Protein 2RDC (pdb70)

Foldseek 3Di:
DPLVLVVLLCVQCVVPVVLVVLVVVLLVLLVVLVVLVVVVVVVVCVVPDDPVVVVVVVVVSVVVSVVSVVVSVVSVVVNQVVCLVVVQVVCVVVVNNSHSAHDDDPPDDGDDPNRSSCRNVVVCVVPDDD/DCLPLVLQVVQCVQCVVPVVLVVLVVQLLVLLVQLVVLVVVVVVCPVVVPDDDVVNVVVVVVSVVSSVVSLVSNLVSVVVSLVVCCVPVQPVCVVVVRHSGSQNDPPCSVPSVSSNVSSCRNVVVCVVPPDD

Organism: Geobacter sulfurreducens (strain ATCC 51573 / DSM 12127 / PCA) (NCBI:txid243231)

Nearest PDB structures (foldseek):
  2rdc-assembly1_A  TM=1.008E+00  e=3.313E-17  Geobacter sulfurreducens PCA
  3j96-assembly1_M  TM=3.196E-01  e=7.577E+00  Rattus norvegicus
  2rdc-assembly1_A  TM=9.043E-01  e=5.022E-12  Geobacter sulfurreducens PCA

InterPro domains:
  IPR021618 Protein of unknown function DUF3232 [PF11554] (1-152)

Secondary structure (DSSP, 8-state):
----HHHHHHHHHTT-HHHHHHHHHHHHHHHHHHHHHH------GGGTS-HHHHHHHHHHHHHHHHHHHHHHHHHHHHHHHHHHHHHHHHHHHTT-TTTTSPPP-SSS----HHHHHHHHHHHHHHT---/-TT---HHHHHHHHHTTSHHHHHHHHHHHHHHHHHHHHHH------GGGT--HHHHHHHHHHHHHHHHHHHHHHHHHHHHHHHHHHHHHHHHHHHTT-TT-S-S-STTTT-HHHHHHHHHHHHHHHHHT---

Structure (mmCIF, N/CA/C/O backbone):
data_2RDC
#
_entry.id   2RDC
#
_cell.length_a   49.190
_cell.length_b   116.250
_cell.length_c   97.310
_cell.angle_alpha   90.000
_cell.angle_beta   90.000
_cell.angle_gamma   90.000
#
_symmetry.space_group_name_H-M   'C 2 2 21'
#
loop_
_entity.id
_entity.type
_entity.pdbx_description
1 polymer 'Uncharacterized protein'
2 non-polymer 'CHLORIDE ION'
3 non-polymer (4S)-2-METHYL-2,4-PENTANEDIOL
4 non-polymer 'SULFATE ION'
5 water water
#
loop_
_atom_site.group_PDB
_atom_site.id
_atom_site.type_symbol
_atom_site.label_atom_id
_atom_site.label_alt_id
_atom_site.label_comp_id
_atom_site.label_asym_id
_atom_site.label_entity_id
_atom_site.label_seq_id
_atom_site.pdbx_PDB_ins_code
_atom_site.Cartn_x
_atom_site.Cartn_y
_atom_site.Cartn_z
_atom_site.occupancy
_atom_site.B_iso_or_equiv
_atom_site.auth_seq_id
_atom_site.auth_comp_id
_atom_site.auth_asym_id
_atom_site.auth_atom_id
_atom_site.pdbx_PDB_model_num
ATOM 1 N N . GLU A 1 21 ? 4.004 15.409 41.877 1.00 54.46 20 GLU A N 1
ATOM 2 C CA . GLU A 1 21 ? 2.782 15.839 41.085 1.00 52.95 20 GLU A CA 1
ATOM 3 C C . GLU A 1 21 ? 2.952 17.239 40.452 1.00 53.34 20 GLU A C 1
ATOM 4 O O . GLU A 1 21 ? 2.494 17.461 39.329 1.00 55.39 20 GLU A O 1
ATOM 6 N N . THR A 1 22 ? 3.571 18.181 41.177 1.00 50.61 21 THR A N 1
ATOM 7 C CA . THR A 1 22 ? 3.991 19.468 40.582 1.00 45.96 21 THR A CA 1
ATOM 8 C C . THR A 1 22 ? 5.266 19.298 39.713 1.00 40.08 21 THR A C 1
ATOM 9 O O . THR A 1 22 ? 6.035 18.318 39.851 1.00 35.11 21 THR A O 1
ATOM 13 N N . THR A 1 23 ? 5.469 20.264 38.826 1.00 34.21 22 THR A N 1
ATOM 14 C CA . THR A 1 23 ? 6.664 20.318 37.985 1.00 34.56 22 THR A CA 1
ATOM 15 C C . THR A 1 23 ? 7.906 20.220 38.850 1.00 32.50 22 THR A C 1
ATOM 16 O O . THR A 1 23 ? 8.787 19.418 38.590 1.00 28.38 22 THR A O 1
ATOM 33 N N . GLY A 1 25 ? 8.107 19.329 42.110 1.00 33.69 24 GLY A N 1
ATOM 34 C CA . GLY A 1 25 ? 8.106 18.094 42.915 1.00 34.78 24 GLY A CA 1
ATOM 35 C C . GLY A 1 25 ? 8.661 16.881 42.193 1.00 31.69 24 GLY A C 1
ATOM 36 O O . GLY A 1 25 ? 9.453 16.116 42.730 1.00 32.57 24 GLY A O 1
ATOM 37 N N . ARG A 1 26 ? 8.273 16.749 40.947 1.00 31.80 25 ARG A N 1
ATOM 38 C CA . ARG A 1 26 ? 8.698 15.652 40.129 1.00 31.91 25 ARG A CA 1
ATOM 39 C C . ARG A 1 26 ? 10.183 15.769 39.794 1.00 31.18 25 ARG A C 1
ATOM 40 O O . ARG A 1 26 ? 10.948 14.776 39.805 1.00 29.29 25 ARG A O 1
ATOM 48 N N . TYR A 1 27 ? 10.593 16.994 39.483 1.00 29.86 26 TYR A N 1
ATOM 49 C CA . TYR A 1 27 ? 12.026 17.315 39.242 1.00 28.79 26 TYR A CA 1
ATOM 50 C C . TYR A 1 27 ? 12.879 16.923 40.435 1.00 27.43 26 TYR A C 1
ATOM 51 O O . TYR A 1 27 ? 13.916 16.250 40.285 1.00 26.47 26 TYR A O 1
ATOM 60 N N . LYS A 1 28 ? 12.415 17.302 41.621 1.00 29.19 27 LYS A N 1
ATOM 61 C CA . LYS A 1 28 ? 13.131 16.969 42.867 1.00 31.62 27 LYS A CA 1
ATOM 62 C C . LYS A 1 28 ? 13.208 15.452 43.057 1.00 32.24 27 LYS A C 1
ATOM 63 O O . LYS A 1 28 ? 14.289 14.895 43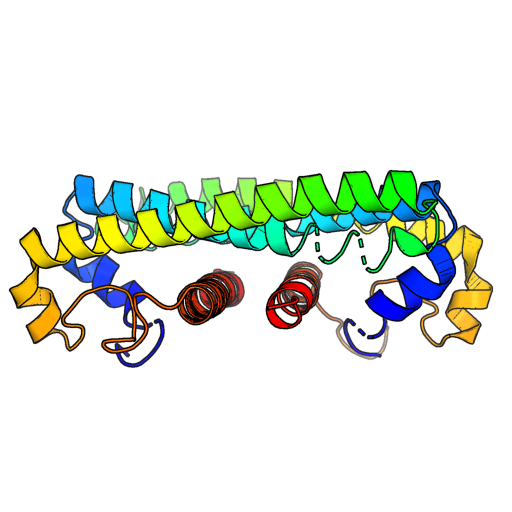.348 1.00 34.49 27 LYS A O 1
ATOM 66 N N . LYS A 1 29 ? 12.075 14.774 42.861 1.00 33.54 28 LYS A N 1
ATOM 67 C CA . LYS A 1 29 ? 12.076 13.314 42.993 1.00 35.67 28 LYS A CA 1
ATOM 68 C C . LYS A 1 29 ? 13.015 12.656 41.995 1.00 32.77 28 LYS A C 1
ATOM 69 O O . LYS A 1 29 ? 13.683 11.666 42.321 1.00 34.38 28 LYS A O 1
ATOM 75 N N . VAL A 1 30 ? 13.086 13.205 40.785 1.00 30.15 29 VAL A N 1
ATOM 76 C CA . VAL A 1 30 ? 13.928 12.627 39.746 1.00 27.17 29 VAL A CA 1
ATOM 77 C C . VAL A 1 30 ? 15.417 12.707 40.150 1.00 25.26 29 VAL A C 1
ATOM 78 O O . VAL A 1 30 ? 16.204 11.774 39.961 1.00 26.06 29 VAL A O 1
ATOM 82 N N . ILE A 1 31 ? 15.802 13.816 40.734 1.00 27.95 30 ILE A N 1
ATOM 83 C CA . ILE A 1 31 ? 17.179 13.978 41.209 1.00 30.47 30 ILE A CA 1
ATOM 84 C C . ILE A 1 31 ? 17.512 12.975 42.335 1.00 33.02 30 ILE A C 1
ATOM 85 O O . ILE A 1 31 ? 18.544 12.312 42.288 1.00 35.39 30 ILE A O 1
ATOM 90 N N . GLU A 1 32 ? 16.634 12.891 43.336 1.00 34.96 31 GLU A N 1
ATOM 91 C CA . GLU A 1 32 ? 16.762 11.923 44.413 1.00 36.30 31 GLU A CA 1
ATOM 92 C C . GLU A 1 32 ? 16.984 10.503 43.865 1.00 36.67 31 GLU A C 1
ATOM 93 O O . GLU A 1 32 ? 17.903 9.814 44.305 1.00 35.15 31 GLU A O 1
ATOM 96 N N . ILE A 1 33 ? 16.188 10.105 42.865 1.00 34.50 32 ILE A N 1
ATOM 97 C CA . ILE A 1 33 ? 16.201 8.729 42.357 1.00 33.18 32 ILE A CA 1
ATOM 98 C C . ILE A 1 33 ? 17.402 8.497 41.478 1.00 32.42 32 ILE A C 1
ATOM 99 O O . ILE A 1 33 ? 18.048 7.462 41.569 1.00 33.62 32 ILE A O 1
ATOM 104 N N . THR A 1 34 ? 17.725 9.472 40.638 1.00 31.04 33 THR A N 1
ATOM 105 C CA . THR A 1 34 ? 18.742 9.268 39.606 1.00 32.04 33 THR A CA 1
ATOM 106 C C . THR A 1 34 ? 20.045 10.019 39.818 1.00 31.35 33 THR A C 1
ATOM 107 O O . THR A 1 34 ? 20.976 9.849 39.023 1.00 31.02 33 THR A O 1
ATOM 111 N N . GLY A 1 35 ? 20.130 10.840 40.870 1.00 32.46 34 GLY A N 1
ATOM 112 C CA . GLY A 1 35 ? 21.273 11.737 41.059 1.00 33.70 34 GLY A CA 1
ATOM 113 C C . GLY A 1 35 ? 22.619 11.036 41.102 1.00 36.18 34 GLY A C 1
ATOM 114 O O . GLY A 1 35 ? 23.610 11.518 40.522 1.00 36.40 34 GLY A O 1
ATOM 115 N N . HIS A 1 36 ? 22.640 9.870 41.748 1.00 37.12 35 HIS A N 1
ATOM 116 C CA . HIS A 1 36 ? 23.872 9.049 41.869 1.00 39.27 35 HIS A CA 1
ATOM 117 C C . HIS A 1 36 ? 24.445 8.554 40.533 1.00 38.02 35 HIS A C 1
ATOM 118 O O . HIS A 1 36 ? 25.594 8.181 40.465 1.00 38.63 35 HIS A O 1
ATOM 125 N N . ASP A 1 37 ? 23.613 8.512 39.498 1.00 36.50 36 ASP A N 1
ATOM 126 C CA . ASP A 1 37 ? 23.982 7.971 38.186 1.00 36.97 36 ASP A CA 1
ATOM 127 C C . ASP A 1 37 ? 24.558 9.047 37.259 1.00 36.56 36 ASP A C 1
ATOM 128 O O . ASP A 1 37 ? 23.833 9.898 36.777 1.00 39.63 36 ASP A O 1
ATOM 133 N N . GLU A 1 38 ? 25.856 8.979 36.986 1.00 36.55 37 GLU A N 1
ATOM 134 C CA . GLU A 1 38 ? 26.563 10.027 36.228 1.00 37.04 37 GLU A CA 1
ATOM 135 C C . GLU A 1 38 ? 26.030 10.214 34.831 1.00 36.32 37 GLU A C 1
ATOM 136 O O . GLU A 1 38 ? 25.997 11.323 34.341 1.00 37.95 37 GLU A O 1
ATOM 139 N N . VAL A 1 39 ? 25.614 9.134 34.200 1.00 36.29 38 VAL A N 1
ATOM 140 C CA . VAL A 1 39 ? 25.026 9.221 32.880 1.00 32.88 38 VAL A CA 1
ATOM 141 C C . VAL A 1 39 ? 23.673 9.973 32.951 1.00 33.31 38 VAL A C 1
ATOM 142 O O . VAL A 1 39 ? 23.372 10.834 32.091 1.00 31.32 38 VAL A O 1
ATOM 146 N N . ALA A 1 40 ? 22.858 9.651 33.956 1.00 29.53 39 ALA A N 1
ATOM 147 C CA . ALA A 1 40 ? 21.562 10.359 34.142 1.00 30.14 39 ALA A CA 1
ATOM 148 C C . ALA A 1 40 ? 21.788 11.845 34.402 1.00 30.64 39 ALA A C 1
ATOM 149 O O . ALA A 1 40 ? 21.172 12.704 33.743 1.00 26.60 39 ALA A O 1
ATOM 151 N N . ALA A 1 41 ? 22.637 12.108 35.392 1.00 30.52 40 ALA A N 1
ATOM 152 C CA . ALA A 1 41 ? 23.055 13.459 35.783 1.00 32.76 40 ALA A CA 1
ATOM 153 C C . ALA A 1 41 ? 23.574 14.284 34.604 1.00 31.88 40 ALA A C 1
ATOM 154 O O . ALA A 1 41 ? 23.225 15.475 34.470 1.00 31.65 40 ALA A O 1
ATOM 156 N N . LYS A 1 42 ? 24.418 13.681 33.766 1.00 33.49 41 LYS A N 1
ATOM 157 C CA . LYS A 1 42 ? 24.940 14.385 32.611 1.00 34.28 41 LYS A CA 1
ATOM 158 C C . LYS A 1 42 ? 23.841 14.712 31.623 1.00 31.74 41 LYS A C 1
ATOM 159 O O . LYS A 1 42 ? 23.792 15.814 31.071 1.00 31.87 41 LYS A O 1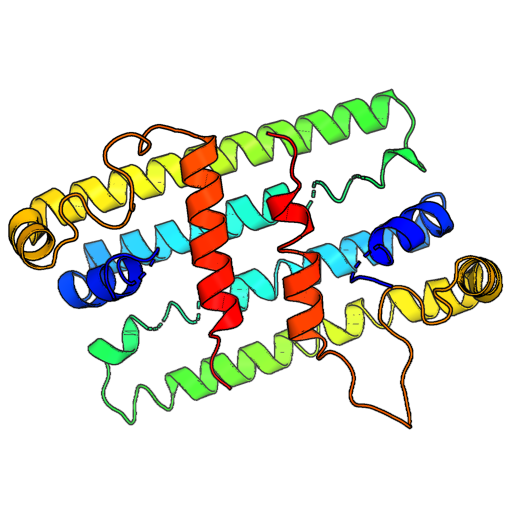
ATOM 165 N N . LEU A 1 43 ? 22.956 13.757 31.382 1.00 29.59 42 LEU A N 1
ATOM 166 C CA . LEU A 1 43 ? 21.852 13.985 30.441 1.00 26.86 42 LEU A CA 1
ATOM 167 C C . LEU A 1 43 ? 20.877 15.034 30.989 1.00 25.82 42 LEU A C 1
ATOM 168 O O . LEU A 1 43 ? 20.280 15.774 30.219 1.00 28.49 42 LEU A O 1
ATOM 173 N N . LEU A 1 44 ? 20.687 15.062 32.306 1.00 27.69 43 LEU A N 1
ATOM 174 C CA . LEU A 1 44 ? 19.780 16.027 32.921 1.00 26.67 43 LEU A CA 1
ATOM 175 C C . LEU A 1 44 ? 20.400 17.437 32.877 1.00 26.35 43 LEU A C 1
ATOM 176 O O . LEU A 1 44 ? 19.691 18.427 32.719 1.00 25.21 43 LEU A O 1
ATOM 181 N N . GLU A 1 45 ? 21.712 17.541 33.059 1.00 28.07 44 GLU A N 1
ATOM 182 C CA . GLU A 1 45 ? 22.381 18.844 32.950 1.00 31.32 44 GLU A CA 1
ATOM 183 C C . GLU A 1 45 ? 22.182 19.347 31.549 1.00 30.09 44 GLU A C 1
ATOM 184 O O . GLU A 1 45 ? 21.933 20.532 31.326 1.00 30.65 44 GLU A O 1
ATOM 190 N N . GLY A 1 46 ? 22.269 18.428 30.606 1.00 29.36 45 GLY A N 1
ATOM 191 C CA . GLY A 1 46 ? 21.978 18.742 29.203 1.00 28.01 45 GLY A CA 1
ATOM 192 C C . GLY A 1 46 ? 20.588 19.280 28.901 1.00 31.25 45 GLY A C 1
ATOM 193 O O . GLY A 1 46 ? 20.423 20.244 28.140 1.00 29.55 45 GLY A O 1
ATOM 194 N N . LEU A 1 47 ? 19.580 18.615 29.453 1.00 26.99 46 LEU A N 1
ATOM 195 C CA . LEU A 1 47 ? 18.216 19.076 29.393 1.00 23.95 46 LEU A CA 1
ATOM 196 C C . LEU A 1 47 ? 18.018 20.441 30.067 1.00 22.58 46 LEU A C 1
ATOM 197 O O . LEU A 1 47 ? 17.316 21.266 29.539 1.00 24.75 46 LEU A O 1
ATOM 202 N N . ILE A 1 48 ? 18.577 20.656 31.253 1.00 22.65 47 ILE A N 1
ATOM 203 C CA . ILE A 1 48 ? 18.464 21.949 31.912 1.00 26.28 47 ILE A CA 1
ATOM 204 C C . ILE A 1 48 ? 19.138 23.044 31.069 1.00 29.25 47 ILE A C 1
ATOM 205 O O . ILE A 1 48 ? 18.543 24.109 30.832 1.00 25.60 47 ILE A O 1
ATOM 210 N N . ASP A 1 49 ? 20.325 22.759 30.536 1.00 31.58 48 ASP A N 1
ATOM 211 C CA . ASP A 1 49 ? 20.998 23.715 29.624 1.00 30.02 48 ASP A CA 1
ATOM 212 C C . ASP A 1 49 ? 20.167 24.050 28.371 1.00 32.13 48 ASP A C 1
ATOM 213 O O . ASP A 1 49 ? 19.980 25.226 28.022 1.00 31.24 48 ASP A O 1
ATOM 218 N N . ALA A 1 50 ? 19.657 23.028 27.701 1.00 27.99 49 ALA A N 1
ATOM 219 C CA . ALA A 1 50 ? 18.796 23.240 26.556 1.00 27.85 49 ALA A CA 1
ATOM 220 C C . ALA A 1 50 ? 17.560 24.043 26.936 1.00 29.99 49 ALA A C 1
ATOM 221 O O . ALA A 1 50 ? 17.092 24.861 26.151 1.00 30.27 49 ALA A O 1
ATOM 223 N N . GLY A 1 51 ? 16.988 23.781 28.115 1.00 27.06 50 GLY A N 1
ATOM 224 C CA . GLY A 1 51 ? 15.825 24.548 28.567 1.00 25.85 50 GLY A CA 1
ATOM 225 C C . GLY A 1 51 ? 16.146 26.035 28.751 1.00 23.40 50 GLY A C 1
ATOM 226 O O . GLY A 1 51 ? 15.373 26.886 28.301 1.00 22.09 50 GLY A O 1
ATOM 227 N N . THR A 1 52 ? 17.258 26.343 29.413 1.00 25.37 51 THR A N 1
ATOM 228 C CA . THR A 1 52 ? 17.657 27.731 29.597 1.00 25.42 51 THR A CA 1
ATOM 229 C C . THR A 1 52 ? 17.995 28.454 28.277 1.00 25.38 51 THR A C 1
ATOM 230 O O . THR A 1 52 ? 17.667 29.649 28.095 1.00 21.39 51 THR A O 1
ATOM 234 N N . ARG A 1 53 ? 18.616 27.726 27.353 1.00 26.43 52 ARG A N 1
ATOM 235 C CA A ARG A 1 53 ? 18.906 28.267 26.026 0.50 28.42 52 ARG A CA 1
ATOM 236 C CA B ARG A 1 53 ? 18.914 28.266 26.037 0.50 28.27 52 ARG A CA 1
ATOM 237 C C . ARG A 1 53 ? 17.617 28.577 25.281 1.00 26.62 52 ARG A C 1
ATOM 238 O O . ARG A 1 53 ? 17.499 29.611 24.615 1.00 27.32 52 ARG A O 1
ATOM 253 N N . TYR A 1 54 ? 16.625 27.708 25.398 1.00 24.46 53 TYR A N 1
ATOM 254 C CA . TYR A 1 54 ? 15.333 27.919 24.766 1.00 22.62 53 TYR A CA 1
ATOM 255 C C . TYR A 1 54 ? 14.615 29.134 25.334 1.00 21.74 53 TYR A C 1
ATOM 256 O O . TYR A 1 54 ? 14.099 29.979 24.613 1.00 21.74 53 TYR A O 1
ATOM 265 N N . PHE A 1 55 ? 14.589 29.203 26.666 1.00 20.51 54 PHE A N 1
ATOM 266 C CA . PHE A 1 55 ? 13.923 30.287 27.387 1.00 22.39 54 PHE A CA 1
ATOM 267 C C . PHE A 1 55 ? 14.570 31.626 26.971 1.00 22.78 54 PHE A C 1
ATOM 268 O O . PHE A 1 55 ? 13.899 32.603 26.650 1.00 19.78 54 PHE A O 1
ATOM 276 N N . SER A 1 56 ? 15.887 31.626 26.986 1.00 22.23 55 SER A N 1
ATOM 277 C CA . SER A 1 56 ? 16.672 32.816 26.627 1.00 24.05 55 SER A CA 1
ATOM 278 C C . SER A 1 56 ? 16.414 33.302 25.209 1.00 22.15 55 SER A C 1
ATOM 279 O O . SER A 1 56 ? 16.225 34.485 24.985 1.00 20.98 55 SER A O 1
ATOM 282 N N . LYS A 1 57 ? 16.390 32.365 24.279 1.00 18.10 56 LYS A N 1
ATOM 283 C CA . LYS A 1 57 ? 16.131 32.611 22.863 1.00 22.24 56 LYS A CA 1
ATOM 284 C C . LYS A 1 57 ? 14.739 33.188 22.649 1.00 17.88 56 LYS A C 1
ATOM 285 O O . LYS A 1 57 ? 14.595 34.210 22.024 1.00 24.02 56 LYS A O 1
ATOM 288 N N . VAL A 1 58 ? 13.717 32.579 23.255 1.00 20.63 57 VAL A N 1
ATOM 289 C CA . VAL A 1 58 ? 12.382 33.128 23.210 1.00 19.39 57 VAL A CA 1
ATOM 290 C C . VAL A 1 58 ? 12.307 34.553 23.768 1.00 18.22 57 VAL A C 1
ATOM 291 O O . VAL A 1 58 ? 11.718 35.408 23.178 1.00 16.83 57 VAL A O 1
ATOM 295 N N . VAL A 1 59 ? 12.918 34.831 24.926 1.00 17.44 58 VAL A N 1
ATOM 296 C CA . VAL A 1 59 ? 12.888 36.159 25.453 1.00 17.68 58 VAL A CA 1
ATOM 297 C C . VAL A 1 59 ? 13.528 37.147 24.473 1.00 16.40 58 VAL A C 1
ATOM 298 O O . VAL A 1 59 ? 13.012 38.235 24.227 1.00 17.67 58 VAL A O 1
ATOM 302 N N . GLU A 1 60 ? 14.670 36.793 23.918 1.00 20.43 59 GLU A N 1
ATOM 303 C CA . GLU A 1 60 ? 15.386 37.731 23.047 1.00 23.93 59 GLU A CA 1
ATOM 304 C C . GLU A 1 60 ? 14.603 37.989 21.751 1.00 21.46 59 GLU A C 1
ATOM 305 O O . GLU A 1 60 ? 14.567 39.101 21.229 1.00 20.77 59 GLU A O 1
ATOM 319 N N . GLU A 1 62 ? 11.262 37.649 21.478 1.00 19.74 61 GLU A N 1
ATOM 320 C CA . GLU A 1 62 ? 10.097 38.463 21.788 1.00 20.48 61 GLU A CA 1
ATOM 321 C C . GLU A 1 62 ? 10.460 39.926 22.004 1.00 19.88 61 GLU A C 1
ATOM 322 O O . GLU A 1 62 ? 9.698 40.859 21.670 1.00 18.17 61 GLU A O 1
ATOM 328 N N . HIS A 1 63 ? 11.616 40.166 22.593 1.00 18.32 62 HIS A N 1
ATOM 329 C CA . HIS A 1 63 ? 12.059 41.535 22.751 1.00 18.93 62 HIS A CA 1
ATOM 330 C C . HIS A 1 63 ? 12.306 42.196 21.373 1.00 23.96 62 HIS A C 1
ATOM 331 O O . HIS A 1 63 ? 11.889 43.328 21.080 1.00 21.72 62 HIS A O 1
ATOM 338 N N . ARG A 1 64 ? 12.944 41.450 20.504 1.00 22.54 63 ARG A N 1
ATOM 339 C CA . ARG A 1 64 ? 13.213 41.993 19.193 1.00 23.72 63 ARG A CA 1
ATOM 340 C C . ARG A 1 64 ? 11.903 42.396 18.503 1.00 22.59 63 ARG A C 1
ATOM 341 O O . ARG A 1 64 ? 11.811 43.463 17.872 1.00 26.26 63 ARG A O 1
ATOM 357 N N . ALA A 1 66 ? 8.976 43.158 19.914 1.00 22.79 65 ALA A N 1
ATOM 358 C CA . ALA A 1 66 ? 8.361 44.249 20.581 1.00 22.97 65 ALA A CA 1
ATOM 359 C C . ALA A 1 66 ? 9.018 45.560 20.198 1.00 25.46 65 ALA A C 1
ATOM 360 O O . ALA A 1 66 ? 8.330 46.543 19.931 1.00 27.03 65 ALA A O 1
ATOM 362 N N . SER A 1 67 ? 10.341 45.587 20.124 1.00 25.21 66 SER A N 1
ATOM 363 C CA . SER A 1 67 ? 11.019 46.788 19.709 1.00 30.98 66 SER A CA 1
ATOM 364 C C . SER A 1 67 ? 10.725 47.045 18.238 1.00 35.48 66 SER A C 1
ATOM 365 O O . SER A 1 67 ? 10.406 48.177 17.850 1.00 42.88 66 SER A O 1
ATOM 368 N N . ALA A 1 68 ? 10.778 46.004 17.416 1.00 36.24 67 ALA A N 1
ATOM 369 C CA . ALA A 1 68 ? 10.611 46.174 15.977 1.00 38.22 67 ALA A CA 1
ATOM 370 C C . ALA A 1 68 ? 9.184 46.584 15.539 1.00 42.46 67 ALA A C 1
ATOM 371 O O . ALA A 1 68 ? 9.017 47.203 14.488 1.00 39.70 67 ALA A O 1
ATOM 373 N N . ARG A 1 69 ? 8.167 46.277 16.333 1.00 45.42 68 ARG A N 1
ATOM 374 C CA . ARG A 1 69 ? 6.804 46.592 15.908 1.00 49.75 68 ARG A CA 1
ATOM 375 C C . ARG A 1 69 ? 6.653 48.087 15.637 1.00 49.21 68 ARG A C 1
ATOM 376 O O . ARG A 1 69 ? 5.751 48.488 14.881 1.00 49.74 68 ARG A O 1
ATOM 381 N N . PHE A 1 70 ? 7.533 48.894 16.244 1.00 46.66 69 PHE A N 1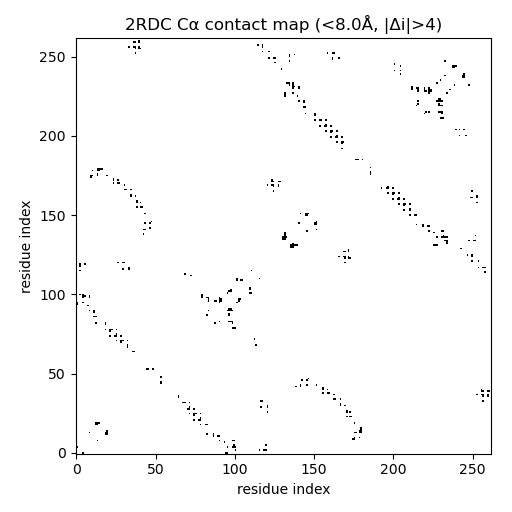
ATOM 382 C CA . PHE A 1 70 ? 7.516 50.348 16.070 1.00 46.06 69 PHE A CA 1
ATOM 383 C C . PHE A 1 70 ? 8.443 50.854 14.975 1.00 44.13 69 PHE A C 1
ATOM 384 O O . PHE A 1 70 ? 8.406 52.020 14.651 1.00 42.59 69 PHE A O 1
ATOM 392 N N . ARG A 1 71 ? 9.275 49.996 14.412 1.00 42.50 70 ARG A N 1
ATOM 393 C CA . ARG A 1 71 ? 10.301 50.438 13.461 1.00 44.00 70 ARG A CA 1
ATOM 394 C C . ARG A 1 71 ? 10.074 49.916 12.049 1.00 45.83 70 ARG A C 1
ATOM 395 O O . ARG A 1 71 ? 10.707 50.413 11.113 1.00 47.16 70 ARG A O 1
ATOM 403 N N . LEU A 1 72 ? 9.215 48.902 11.887 1.00 44.53 71 LEU A N 1
ATOM 404 C CA . LEU A 1 72 ? 9.105 48.177 10.627 1.00 41.97 71 LEU A CA 1
ATOM 405 C C . LEU A 1 72 ? 7.697 48.257 10.080 1.00 42.65 71 LEU A C 1
ATOM 406 O O . LEU A 1 72 ? 6.740 48.319 10.837 1.00 37.37 71 LEU A O 1
ATOM 411 N N . ASP A 1 73 ? 7.565 48.189 8.752 1.00 44.29 72 ASP A N 1
ATOM 412 C CA . ASP A 1 73 ? 6.241 48.071 8.154 1.00 44.70 72 ASP A CA 1
ATOM 413 C C . ASP A 1 73 ? 5.771 46.618 8.239 1.00 42.56 72 ASP A C 1
ATOM 414 O O . ASP A 1 73 ? 6.550 45.723 8.567 1.00 43.27 72 ASP A O 1
ATOM 419 N N . GLY A 1 74 ? 4.487 46.404 7.961 1.00 40.63 73 GLY A N 1
ATOM 420 C CA . GLY A 1 74 ? 3.837 45.117 8.157 1.00 39.11 73 GLY A CA 1
ATOM 421 C C . GLY A 1 74 ? 4.479 43.977 7.381 1.00 40.34 73 GLY A C 1
ATOM 422 O O . GLY A 1 74 ? 4.499 42.849 7.860 1.00 37.11 73 GLY A O 1
ATOM 423 N N . GLU A 1 75 ? 4.997 44.261 6.185 1.00 40.78 74 GLU A N 1
ATOM 424 C CA . GLU A 1 75 ? 5.670 43.235 5.390 1.00 42.38 74 GLU A CA 1
ATOM 425 C C . GLU A 1 75 ? 6.985 42.844 6.046 1.00 39.56 74 GLU A C 1
ATOM 426 O O . GLU A 1 75 ? 7.303 41.668 6.141 1.00 38.72 74 GLU A O 1
ATOM 429 N N . GLU A 1 76 ? 7.753 43.839 6.457 1.00 40.04 75 GLU A N 1
ATOM 430 C CA . GLU A 1 76 ? 9.037 43.614 7.109 1.00 41.83 75 GLU A CA 1
ATOM 431 C C . GLU A 1 76 ? 8.858 42.886 8.435 1.00 39.72 75 GLU A C 1
ATOM 432 O O . GLU A 1 76 ? 9.624 41.992 8.770 1.00 34.64 75 GLU A O 1
ATOM 438 N N . LEU A 1 77 ? 7.829 43.282 9.170 1.00 37.49 76 LEU A N 1
ATOM 439 C CA . LEU A 1 77 ? 7.523 42.665 10.442 1.00 37.51 76 LEU A CA 1
ATOM 440 C C . LEU A 1 77 ? 7.065 41.204 10.273 1.00 38.17 76 LEU A C 1
ATOM 441 O O . LEU A 1 77 ? 7.430 40.350 11.087 1.00 38.49 76 LEU A O 1
ATOM 446 N N . ARG A 1 78 ? 6.280 40.912 9.236 1.00 37.13 77 ARG A N 1
ATOM 447 C CA A ARG A 1 78 ? 5.889 39.536 8.983 0.50 38.09 77 ARG A CA 1
ATOM 448 C CA B ARG A 1 78 ? 5.885 39.542 8.906 0.50 38.06 77 ARG A CA 1
ATOM 449 C C . ARG A 1 78 ? 7.107 38.676 8.583 1.00 35.70 77 ARG A C 1
ATOM 450 O O . ARG A 1 78 ? 7.194 37.523 8.990 1.00 36.16 77 ARG A O 1
ATOM 465 N N . GLU A 1 79 ? 8.035 39.225 7.806 1.00 33.23 78 GLU A N 1
ATOM 466 C CA . GLU A 1 79 ? 9.213 38.451 7.434 1.00 33.53 78 GLU A CA 1
ATOM 467 C C . GLU A 1 79 ? 10.106 38.171 8.667 1.00 33.39 78 GLU A C 1
ATOM 468 O O . GLU A 1 79 ? 10.562 37.028 8.872 1.00 30.21 78 GLU A O 1
ATOM 471 N N . LEU A 1 80 ? 10.320 39.200 9.497 1.00 29.87 79 LEU A N 1
ATOM 472 C CA . LEU A 1 80 ? 11.051 39.038 10.758 1.00 28.85 79 LEU A CA 1
ATOM 473 C C . LEU A 1 80 ? 10.406 37.956 11.586 1.00 26.83 79 LEU A C 1
ATOM 474 O O . LEU A 1 80 ? 11.047 36.999 11.987 1.00 25.01 79 LEU A O 1
ATOM 479 N N . THR A 1 81 ? 9.118 38.105 11.828 1.00 27.25 80 THR A N 1
ATOM 480 C CA . THR A 1 81 ? 8.373 37.152 12.612 1.00 29.27 80 THR A CA 1
ATOM 481 C C . THR A 1 81 ? 8.504 35.735 12.110 1.00 30.11 80 THR A C 1
ATOM 482 O O . THR A 1 81 ? 8.668 34.830 12.902 1.00 28.57 80 THR A O 1
ATOM 486 N N . GLU A 1 82 ? 8.426 35.547 10.798 1.00 31.51 81 GLU A N 1
ATOM 487 C CA . GLU A 1 82 ? 8.617 34.226 10.210 1.00 31.16 81 GLU A CA 1
ATOM 488 C C . GLU A 1 82 ? 10.020 33.670 10.412 1.00 28.61 81 GLU A C 1
ATOM 489 O O . GLU A 1 82 ? 10.177 32.484 10.589 1.00 28.26 81 GLU A O 1
ATOM 495 N N . THR A 1 83 ? 11.029 34.524 10.352 1.00 26.59 82 THR A N 1
ATOM 496 C CA . THR A 1 83 ? 12.411 34.104 10.582 1.00 26.17 82 THR A CA 1
ATOM 497 C C . THR A 1 83 ? 12.534 33.638 12.029 1.00 23.81 82 THR A C 1
ATOM 498 O O . THR A 1 83 ? 13.068 32.549 12.311 1.00 23.67 82 THR A O 1
ATOM 502 N N . LEU A 1 84 ? 12.002 34.446 12.923 1.00 25.13 83 LEU A N 1
ATOM 503 C CA . LEU A 1 84 ? 12.140 34.136 14.341 1.00 24.70 83 LEU A CA 1
ATOM 504 C C . LEU A 1 84 ? 11.375 32.871 14.693 1.00 25.69 83 LEU A C 1
ATOM 505 O O . LEU A 1 84 ? 11.818 32.082 15.560 1.00 29.52 83 LEU A O 1
ATOM 510 N N . ASP A 1 85 ? 10.213 32.683 14.079 1.00 23.03 84 ASP A N 1
ATOM 511 C CA . ASP A 1 85 ? 9.376 31.516 14.365 1.00 24.30 84 ASP A CA 1
ATOM 512 C C . ASP A 1 85 ? 10.044 30.246 13.864 1.00 25.54 84 ASP A C 1
ATOM 513 O O . ASP A 1 85 ? 10.042 29.217 14.528 1.00 24.28 84 ASP A O 1
ATOM 518 N N . ARG A 1 86 ? 10.657 30.315 12.686 1.00 22.98 85 ARG A N 1
ATOM 519 C CA . ARG A 1 86 ? 11.358 29.154 12.181 1.00 21.27 85 ARG A CA 1
ATOM 520 C C . ARG A 1 86 ? 12.487 28.780 13.117 1.00 21.66 85 ARG A C 1
ATOM 521 O O . ARG A 1 86 ? 12.695 27.601 13.410 1.00 23.58 85 ARG A O 1
ATOM 529 N N . SER A 1 87 ? 13.250 29.762 13.524 1.00 21.21 86 SER A N 1
ATOM 530 C CA . SER A 1 87 ? 14.386 29.522 14.446 1.00 24.68 86 SER A CA 1
ATOM 531 C C . SER A 1 87 ? 13.879 28.979 15.764 1.00 21.37 86 SER A C 1
ATOM 532 O O . SER A 1 87 ? 14.519 28.145 16.406 1.00 24.49 86 SER A O 1
ATOM 535 N N . ARG A 1 88 ? 12.727 29.465 16.169 1.00 25.17 87 ARG A N 1
ATOM 536 C CA . ARG A 1 88 ? 12.146 28.976 17.408 1.00 27.25 87 ARG A CA 1
ATOM 537 C C . ARG A 1 88 ? 11.729 27.518 17.274 1.00 27.39 87 ARG A C 1
ATOM 538 O O . ARG A 1 88 ? 11.989 26.702 18.167 1.00 26.06 87 ARG A O 1
ATOM 546 N N . ARG A 1 89 ? 11.110 27.169 16.154 1.00 27.74 88 ARG A N 1
ATOM 547 C CA . ARG A 1 89 ? 10.750 25.777 15.931 1.00 31.93 88 ARG A CA 1
ATOM 548 C C . ARG A 1 89 ? 11.976 24.875 16.029 1.00 29.76 88 ARG A C 1
ATOM 549 O O . ARG A 1 89 ? 11.943 23.816 16.658 1.00 28.50 88 ARG A O 1
ATOM 557 N N . LEU A 1 90 ? 13.077 25.301 15.449 1.00 26.68 89 LEU A N 1
ATOM 558 C CA . LEU A 1 90 ? 14.225 24.427 15.347 1.00 28.45 89 LEU A CA 1
ATOM 559 C C . LEU A 1 90 ? 14.851 24.220 16.729 1.00 30.25 89 LEU A C 1
ATOM 560 O O . LEU A 1 90 ? 15.308 23.117 17.049 1.00 31.12 89 LEU A O 1
ATOM 565 N N . ALA A 1 91 ? 14.822 25.272 17.544 1.00 28.04 90 ALA A N 1
ATOM 566 C CA . ALA A 1 91 ? 15.288 25.214 18.941 1.00 30.13 90 ALA A CA 1
ATOM 567 C C . ALA A 1 91 ? 14.337 24.389 19.829 1.00 28.34 90 ALA A C 1
ATOM 568 O O . ALA A 1 91 ? 14.778 23.668 20.723 1.00 31.98 90 ALA A O 1
ATOM 570 N N . HIS A 1 92 ? 13.048 24.486 19.564 1.00 25.38 91 HIS A N 1
ATOM 571 C CA . HIS A 1 92 ? 12.043 23.686 20.234 1.00 26.79 91 HIS A CA 1
ATOM 572 C C . HIS A 1 92 ? 12.261 22.193 19.935 1.00 28.25 91 HIS A C 1
ATOM 573 O O . HIS A 1 92 ? 12.168 21.362 20.835 1.00 28.40 91 HIS A O 1
ATOM 580 N N . GLU A 1 93 ? 12.572 21.854 18.676 1.00 29.12 92 GLU A N 1
ATOM 581 C CA A GLU A 1 93 ? 12.861 20.477 18.301 0.50 30.78 92 GLU A CA 1
ATOM 582 C CA B GLU A 1 93 ? 12.834 20.458 18.329 0.50 30.09 92 GLU A CA 1
ATOM 583 C C . GLU A 1 93 ? 14.032 19.963 19.119 1.00 29.55 92 GLU A C 1
ATOM 584 O O . GLU A 1 93 ? 14.018 18.857 19.635 1.00 30.72 92 GLU A O 1
ATOM 595 N N . SER A 1 94 ? 15.034 20.810 19.271 1.00 29.65 93 SER A N 1
ATOM 596 C CA A SER A 1 94 ? 16.210 20.497 20.078 0.50 29.01 93 SER A CA 1
ATOM 597 C CA B SER A 1 94 ? 16.209 20.447 20.067 0.50 29.24 93 SER A CA 1
ATOM 598 C C . SER A 1 94 ? 15.880 20.270 21.570 1.00 29.01 93 SER A C 1
ATOM 599 O O . SER A 1 94 ? 16.414 19.363 22.211 1.00 28.14 93 SER A O 1
ATOM 604 N N . LEU A 1 95 ? 15.004 21.097 22.142 1.00 29.80 94 LEU A N 1
ATOM 605 C CA . LEU A 1 95 ? 14.561 20.909 23.522 1.00 27.62 94 LEU A CA 1
ATOM 606 C C . LEU A 1 95 ? 13.858 19.542 23.676 1.00 29.31 94 LEU A C 1
ATOM 607 O O . LEU A 1 95 ? 14.198 18.749 24.563 1.00 30.31 94 LEU A O 1
ATOM 612 N N . ILE A 1 96 ? 12.906 19.270 22.803 1.00 29.13 95 ILE A N 1
ATOM 613 C CA . ILE A 1 96 ? 12.234 17.971 22.798 1.00 30.61 95 ILE A CA 1
ATOM 614 C C . ILE A 1 96 ? 13.216 16.805 22.785 1.00 28.88 95 ILE A C 1
ATOM 615 O O . ILE A 1 96 ? 13.126 15.880 23.592 1.00 31.95 95 ILE A O 1
ATOM 620 N N . SER A 1 97 ? 14.183 16.849 21.892 1.00 29.49 96 SER A N 1
ATOM 621 C CA . SER A 1 97 ? 15.190 15.808 21.835 1.00 31.80 96 SER A CA 1
ATOM 622 C C . SER A 1 97 ? 15.951 15.589 23.164 1.00 32.79 96 SER A C 1
ATOM 623 O O . SER A 1 97 ? 16.210 14.436 23.549 1.00 30.73 96 SER A O 1
ATOM 626 N N . SER A 1 98 ? 16.315 16.671 23.858 1.00 30.52 97 SER A N 1
ATOM 627 C CA . SER A 1 98 ? 17.043 16.561 25.133 1.00 29.88 97 SER A CA 1
ATOM 628 C C . SER A 1 98 ? 16.166 15.948 26.204 1.00 28.17 97 SER A C 1
ATOM 629 O O . SER A 1 98 ? 16.632 15.187 27.051 1.00 27.36 97 SER A O 1
ATOM 632 N N . LEU A 1 99 ? 14.895 16.303 26.171 1.00 26.52 98 LEU A N 1
ATOM 633 C CA . LEU A 1 99 ? 13.978 15.798 27.162 1.00 28.65 98 LEU A CA 1
ATOM 634 C C . LEU A 1 99 ? 13.801 14.301 26.907 1.00 29.73 98 LEU A C 1
ATOM 635 O O . LEU A 1 99 ? 13.869 13.512 27.821 1.00 28.77 98 LEU A O 1
ATOM 640 N N . HIS A 1 100 ? 13.577 13.923 25.655 1.00 30.13 99 HIS A N 1
ATOM 641 C CA A HIS A 1 100 ? 13.353 12.518 25.317 0.50 30.84 99 HIS A CA 1
ATOM 642 C CA B HIS A 1 100 ? 13.368 12.529 25.320 0.50 30.55 99 HIS A CA 1
ATOM 643 C C . HIS A 1 100 ? 14.565 11.669 25.661 1.00 30.48 99 HIS A C 1
ATOM 644 O O . HIS A 1 100 ? 14.420 10.637 26.263 1.00 30.73 99 HIS A O 1
ATOM 657 N N . VAL A 1 101 ? 15.754 12.105 25.274 1.00 30.25 100 VAL A N 1
ATOM 658 C CA . VAL A 1 101 ? 16.919 11.303 25.490 1.00 31.03 100 VAL A CA 1
ATOM 659 C C . VAL A 1 101 ? 17.108 11.070 26.973 1.00 32.62 100 VAL A C 1
ATOM 660 O O . VAL A 1 101 ? 17.513 9.968 27.380 1.00 33.32 100 VAL A O 1
ATOM 664 N N . PHE A 1 102 ? 16.848 12.100 27.781 1.00 30.81 101 PHE A N 1
ATOM 665 C CA . PHE A 1 102 ? 16.990 11.970 29.255 1.00 29.85 101 PHE A CA 1
ATOM 666 C C . PHE A 1 102 ? 15.884 11.062 29.839 1.00 27.25 101 PHE A C 1
ATOM 667 O O . PHE A 1 102 ? 16.168 10.097 30.552 1.00 27.50 101 PHE A O 1
ATOM 675 N N . ASN A 1 103 ? 14.642 11.362 29.518 1.00 26.11 102 ASN A N 1
ATOM 676 C CA . ASN A 1 103 ? 13.522 10.682 30.122 1.00 27.89 102 ASN A CA 1
ATOM 677 C C . ASN A 1 103 ? 13.470 9.197 29.724 1.00 29.28 102 ASN A C 1
ATOM 678 O O . ASN A 1 103 ? 13.213 8.354 30.563 1.00 30.86 102 ASN A O 1
ATOM 683 N N . ARG A 1 104 ? 13.772 8.867 28.476 1.00 31.24 103 ARG A N 1
ATOM 684 C CA . ARG A 1 104 ? 13.766 7.450 28.076 1.00 33.50 103 ARG A CA 1
ATOM 685 C C . ARG A 1 104 ? 14.840 6.657 28.845 1.00 33.27 103 ARG A C 1
ATOM 686 O O . ARG A 1 104 ? 14.622 5.475 29.230 1.00 32.42 103 ARG A O 1
ATOM 694 N N . TYR A 1 105 ? 15.979 7.302 29.111 1.00 32.15 104 TYR A N 1
ATOM 695 C CA . TYR A 1 105 ? 17.014 6.667 29.916 1.00 31.56 104 TYR A CA 1
ATOM 696 C C . TYR A 1 105 ? 16.537 6.358 31.337 1.00 32.67 104 TYR A C 1
ATOM 697 O O . TYR A 1 105 ? 16.723 5.221 31.812 1.00 34.88 104 TYR A O 1
ATOM 706 N N . ILE A 1 106 ? 15.917 7.331 32.013 1.00 29.53 105 ILE A N 1
ATOM 707 C CA . ILE A 1 106 ? 15.525 7.119 33.406 1.00 30.26 105 ILE A CA 1
ATOM 708 C C . ILE A 1 106 ? 14.349 6.166 33.522 1.00 29.94 105 ILE A C 1
ATOM 709 O O . ILE A 1 106 ? 14.299 5.373 34.441 1.00 30.18 105 ILE A O 1
ATOM 714 N N . VAL A 1 107 ? 13.459 6.201 32.542 1.00 29.19 106 VAL A N 1
ATOM 715 C CA . VAL A 1 107 ? 12.296 5.334 32.519 1.00 30.79 106 VAL A CA 1
ATOM 716 C C . VAL A 1 107 ? 12.743 3.883 32.303 1.00 32.57 106 VAL A C 1
ATOM 717 O O . VAL A 1 107 ? 12.173 2.963 32.893 1.00 31.94 106 VAL A O 1
ATOM 721 N N . LYS A 1 108 ? 13.767 3.682 31.471 1.00 30.09 107 LYS A N 1
ATOM 722 C CA . LYS A 1 108 ? 14.334 2.361 31.239 1.00 34.66 107 LYS A CA 1
ATOM 723 C C . LYS A 1 108 ? 15.135 1.837 32.438 1.00 35.97 107 LYS A C 1
ATOM 724 O O . LYS A 1 108 ? 14.986 0.671 32.844 1.00 37.22 107 LYS A O 1
ATOM 730 N N . GLU A 1 109 ? 15.966 2.697 33.021 1.00 33.83 108 GLU A N 1
ATOM 731 C CA . GLU A 1 109 ? 16.825 2.290 34.103 1.00 32.25 108 GLU A CA 1
ATOM 732 C C . GLU A 1 109 ? 16.239 2.375 35.488 1.00 34.35 108 GLU A C 1
ATOM 733 O O . GLU A 1 109 ? 16.744 1.696 36.361 1.00 34.77 108 GLU A O 1
ATOM 739 N N . TYR A 1 110 ? 15.206 3.173 35.714 1.00 30.80 109 TYR A N 1
ATOM 740 C CA . TYR A 1 110 ? 14.711 3.435 37.082 1.00 33.69 109 TYR A CA 1
ATOM 741 C C . TYR A 1 110 ? 13.200 3.384 37.115 1.00 33.95 109 TYR A C 1
ATOM 742 O O . TYR A 1 110 ? 12.552 3.958 38.003 1.00 33.39 109 TYR A O 1
ATOM 751 N N . GLY A 1 111 ? 12.645 2.629 36.163 1.00 37.11 110 GLY A N 1
ATOM 752 C CA . GLY A 1 111 ? 11.211 2.528 35.959 1.00 37.92 110 GLY A CA 1
ATOM 753 C C . GLY A 1 111 ? 10.414 2.189 37.191 1.00 39.73 110 GLY A C 1
ATOM 754 O O . GLY A 1 111 ? 9.362 2.785 37.440 1.00 43.31 110 GLY A O 1
ATOM 755 N N . GLU A 1 112 ? 10.920 1.253 37.984 1.00 42.14 111 GLU A N 1
ATOM 756 C CA . GLU A 1 112 ? 10.205 0.830 39.181 1.00 44.50 111 GLU A CA 1
ATOM 757 C C . GLU A 1 112 ? 10.373 1.821 40.344 1.00 41.32 111 GLU A C 1
ATOM 758 O O . GLU A 1 112 ? 9.416 2.131 41.029 1.00 43.44 111 GLU A O 1
ATOM 764 N N . GLU A 1 113 ? 11.571 2.352 40.536 1.00 39.23 112 GLU A N 1
ATOM 765 C CA . GLU A 1 113 ? 11.762 3.453 41.502 1.00 38.10 112 GLU A CA 1
ATOM 766 C C . GLU A 1 113 ? 10.842 4.652 41.185 1.00 36.63 112 GLU A C 1
ATOM 767 O O . GLU A 1 113 ? 10.184 5.239 42.096 1.00 37.02 112 GLU A O 1
ATOM 773 N N . LEU A 1 114 ? 10.753 4.998 39.899 1.00 34.70 113 LEU A N 1
ATOM 774 C CA . LEU A 1 114 ? 9.838 6.044 39.456 1.00 35.03 113 LEU A CA 1
ATOM 775 C C . LEU A 1 114 ? 8.374 5.704 39.763 1.00 36.44 113 LEU A C 1
ATOM 776 O O . LEU A 1 114 ? 7.648 6.546 40.300 1.00 34.19 113 LEU A O 1
ATOM 781 N N . LYS A 1 115 ? 7.940 4.496 39.376 1.00 38.64 114 LYS A N 1
ATOM 782 C CA . LYS A 1 115 ? 6.620 3.955 39.779 1.00 39.20 114 LYS A CA 1
ATOM 783 C C . LYS A 1 115 ? 6.419 4.087 41.297 1.00 37.37 114 LYS A C 1
ATOM 784 O O . LYS A 1 115 ? 5.468 4.704 41.749 1.00 38.46 114 LYS A O 1
ATOM 786 N N . GLU A 1 116 ? 7.348 3.540 42.074 1.00 42.48 115 GLU A N 1
ATOM 787 C CA . GLU A 1 116 ? 7.273 3.615 43.562 1.00 43.17 115 GLU A CA 1
ATOM 788 C C . GLU A 1 116 ? 7.159 5.052 44.109 1.00 46.65 115 GLU A C 1
ATOM 789 O O . GLU A 1 116 ? 6.492 5.299 45.125 1.00 47.07 115 GLU A O 1
ATOM 792 N N . ALA A 1 117 ? 7.793 6.001 43.419 1.00 45.83 116 ALA A N 1
ATOM 793 C CA . ALA A 1 117 ? 7.812 7.397 43.842 1.00 43.59 116 ALA A CA 1
ATOM 794 C C . ALA A 1 117 ? 6.572 8.158 43.395 1.00 43.46 116 ALA A C 1
ATOM 795 O O . ALA A 1 117 ? 6.402 9.316 43.757 1.00 43.16 116 ALA A O 1
ATOM 797 N N . GLY A 1 118 ? 5.711 7.525 42.605 1.00 42.12 117 GLY A N 1
ATOM 798 C CA . GLY A 1 118 ? 4.522 8.204 42.058 1.00 43.47 117 GLY A CA 1
ATOM 799 C C . GLY A 1 118 ? 4.760 9.031 40.791 1.00 43.80 117 GLY A C 1
ATOM 800 O O . GLY A 1 118 ? 3.947 9.891 40.426 1.00 42.92 117 GLY A O 1
ATOM 801 N N . ILE A 1 119 ? 5.879 8.800 40.115 1.00 42.97 118 ILE A N 1
ATOM 802 C CA . ILE A 1 119 ? 6.163 9.578 38.908 1.00 40.32 118 ILE A CA 1
ATOM 803 C C . ILE A 1 119 ? 6.598 8.654 37.814 1.00 39.42 118 ILE A C 1
ATOM 804 O O . ILE A 1 119 ? 7.676 8.804 37.263 1.00 38.72 118 ILE A O 1
ATOM 809 N N . GLU A 1 120 ? 5.712 7.732 37.435 1.00 40.88 119 GLU A N 1
ATOM 810 C CA A GLU A 1 120 ? 6.080 6.637 36.534 0.50 40.64 119 GLU A CA 1
ATOM 811 C CA B GLU A 1 120 ? 6.105 6.638 36.548 0.50 40.01 119 GLU A CA 1
ATOM 812 C C . GLU A 1 120 ? 6.588 7.121 35.184 1.00 39.30 119 GLU A C 1
ATOM 813 O O . GLU A 1 120 ? 7.458 6.495 34.590 1.00 40.18 119 GLU A O 1
ATOM 824 N N . GLY A 1 121 ? 6.026 8.226 34.710 1.00 39.43 120 GLY A N 1
ATOM 825 C CA . GLY A 1 121 ? 6.445 8.819 33.432 1.00 40.80 120 GLY A CA 1
ATOM 826 C C . GLY A 1 121 ? 7.793 9.54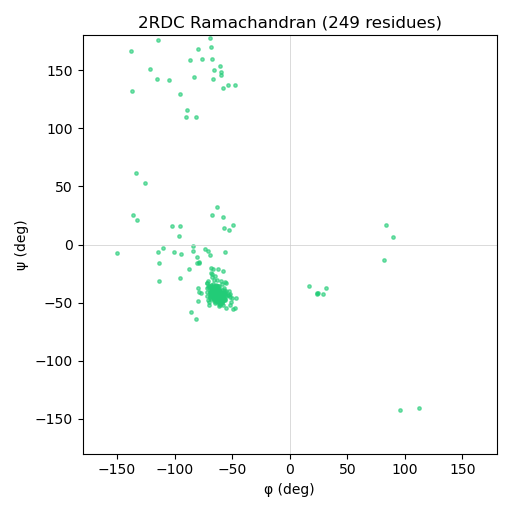9 33.393 1.00 38.98 120 GLY A C 1
ATOM 827 O O . GLY A 1 121 ? 8.230 9.994 32.324 1.00 38.46 120 GLY A O 1
ATOM 828 N N . GLY A 1 122 ? 8.471 9.673 34.531 1.00 36.00 121 GLY A N 1
ATOM 829 C CA . GLY A 1 122 ? 9.784 10.315 34.547 1.00 33.25 121 GLY A CA 1
ATOM 830 C C . GLY A 1 122 ? 9.657 11.781 34.917 1.00 32.37 121 GLY A C 1
ATOM 831 O O . GLY A 1 122 ? 8.850 12.149 35.786 1.00 28.95 121 GLY A O 1
ATOM 832 N N . ILE A 1 123 ? 10.470 12.630 34.293 1.00 25.64 122 ILE A N 1
ATOM 833 C CA . ILE A 1 123 ? 10.495 14.050 34.686 1.00 28.97 122 ILE A CA 1
ATOM 834 C C . ILE A 1 123 ? 9.329 14.882 34.131 1.00 31.03 122 ILE A C 1
ATOM 835 O O . ILE A 1 123 ? 9.080 15.993 34.591 1.00 30.76 122 ILE A O 1
ATOM 840 N N . PHE A 1 124 ? 8.628 14.332 33.147 1.00 31.64 123 PHE A N 1
ATOM 841 C CA . PHE A 1 124 ? 7.524 15.009 32.494 1.00 38.67 123 PHE A CA 1
ATOM 842 C C . PHE A 1 124 ? 6.265 14.178 32.832 1.00 42.56 123 PHE A C 1
ATOM 843 O O . PHE A 1 124 ? 6.349 12.953 32.914 1.00 45.27 123 PHE A O 1
ATOM 851 N N . PRO A 1 125 ? 5.112 14.824 33.065 1.00 45.91 124 PRO A N 1
ATOM 852 C CA . PRO A 1 125 ? 3.841 14.050 33.215 1.00 48.28 124 PRO A CA 1
ATOM 853 C C . PRO A 1 125 ? 3.531 12.949 32.147 1.00 52.69 124 PRO A C 1
ATOM 854 O O . PRO A 1 125 ? 3.745 13.141 30.943 1.00 51.07 124 PRO A O 1
ATOM 858 N N . LYS A 1 126 ? 3.043 11.790 32.603 1.00 56.80 125 LYS A N 1
ATOM 859 C CA . LYS A 1 126 ? 2.700 10.673 31.692 1.00 59.11 125 LYS A CA 1
ATOM 860 C C . LYS A 1 126 ? 1.614 11.090 30.663 1.00 61.80 125 LYS A C 1
ATOM 861 O O . LYS A 1 126 ? 0.764 11.939 30.964 1.00 62.87 125 LYS A O 1
ATOM 863 N N . PRO A 1 127 ? 1.651 10.518 29.440 1.00 64.57 126 PRO A N 1
ATOM 864 C CA . PRO A 1 127 ? 0.570 10.829 28.482 1.00 66.04 126 PRO A CA 1
ATOM 865 C C . PRO A 1 127 ? -0.810 10.406 29.008 1.00 69.71 126 PRO A C 1
ATOM 866 O O . PRO A 1 127 ? -0.907 9.490 29.825 1.00 69.43 126 PRO A O 1
ATOM 870 N N . GLU A 1 128 ? -1.865 11.065 28.553 1.00 73.05 127 GLU A N 1
ATOM 871 C CA . GLU A 1 128 ? -3.205 10.713 29.007 1.00 76.74 127 GLU A CA 1
ATOM 872 C C . GLU A 1 128 ? -4.200 10.691 27.845 1.00 77.35 127 GLU A C 1
ATOM 873 O O . GLU A 1 128 ? -4.229 11.617 27.032 1.00 78.66 127 GLU A O 1
ATOM 879 N N . ALA A 1 129 ? -4.994 9.625 27.759 1.00 77.58 128 ALA A N 1
ATOM 880 C CA . ALA A 1 129 ? -6.110 9.562 26.805 1.00 78.24 128 ALA A CA 1
ATOM 881 C C . ALA A 1 129 ? -7.324 10.354 27.324 1.00 78.41 128 ALA A C 1
ATOM 882 O O . ALA A 1 129 ? -8.248 10.659 26.554 1.00 78.92 128 ALA A O 1
ATOM 884 N N . ASN A 1 130 ? -7.305 10.669 28.627 1.00 77.47 129 ASN A N 1
ATOM 885 C CA . ASN A 1 130 ? -8.407 11.352 29.323 1.00 77.03 129 ASN A CA 1
ATOM 886 C C . ASN A 1 130 ? -8.411 12.887 29.133 1.00 77.09 129 ASN A C 1
ATOM 887 O O . ASN A 1 130 ? -9.353 13.440 28.549 1.00 77.93 129 ASN A O 1
ATOM 889 N N . ARG A 1 131 ? -7.372 13.562 29.634 1.00 74.78 130 ARG A N 1
ATOM 890 C CA . ARG A 1 131 ? -7.253 15.023 29.521 1.00 72.01 130 ARG A CA 1
ATOM 891 C C . ARG A 1 131 ? -6.049 15.477 28.645 1.00 69.65 130 ARG A C 1
ATOM 892 O O . ARG A 1 131 ? -5.257 14.653 28.151 1.00 66.87 130 ARG A O 1
ATOM 894 N N . ASP A 1 132 ? -5.955 16.800 28.442 1.00 67.47 131 ASP A N 1
ATOM 895 C CA . ASP A 1 132 ? -4.822 17.446 27.751 1.00 65.59 131 ASP A CA 1
ATOM 896 C C . ASP A 1 132 ? -3.625 17.265 28.694 1.00 60.02 131 ASP A C 1
ATOM 897 O O . ASP A 1 132 ? -3.776 16.809 29.833 1.00 59.18 131 ASP A O 1
ATOM 902 N N . ARG A 1 133 ? -2.432 17.568 28.229 1.00 52.57 132 ARG A N 1
ATOM 903 C CA . ARG A 1 133 ? -1.343 17.695 29.172 1.00 48.53 132 ARG A CA 1
ATOM 904 C C . ARG A 1 133 ? -0.494 18.879 28.821 1.00 43.40 132 ARG A C 1
ATOM 905 O O . ARG A 1 133 ? -0.594 19.415 27.725 1.00 40.79 132 ARG A O 1
ATOM 913 N N . ILE A 1 134 ? 0.356 19.243 29.772 1.00 37.62 133 ILE A N 1
ATOM 914 C CA . ILE A 1 134 ? 1.125 20.459 29.724 1.00 34.09 133 ILE A CA 1
ATOM 915 C C . ILE A 1 134 ? 1.970 20.437 28.460 1.00 30.30 133 ILE A C 1
ATOM 916 O O . ILE A 1 134 ? 2.555 19.418 28.111 1.00 33.61 133 ILE A O 1
ATOM 921 N N . ALA A 1 135 ? 1.985 21.560 27.747 1.00 31.36 134 ALA A N 1
ATOM 922 C CA . ALA A 1 135 ? 2.904 21.772 26.636 1.00 28.39 134 ALA A CA 1
ATOM 923 C C . ALA A 1 135 ? 4.333 21.832 27.179 1.00 27.81 134 ALA A C 1
ATOM 924 O O . ALA A 1 135 ? 4.580 22.351 28.281 1.00 27.54 134 ALA A O 1
ATOM 926 N N . ILE A 1 136 ? 5.249 21.261 26.419 1.00 25.22 135 ILE A N 1
ATOM 927 C CA . ILE A 1 136 ? 6.662 21.199 26.770 1.00 28.44 135 ILE A CA 1
ATOM 928 C C . ILE A 1 136 ? 7.254 22.595 27.056 1.00 27.49 135 ILE A C 1
ATOM 929 O O . ILE A 1 136 ? 8.004 22.742 27.987 1.00 31.75 135 ILE A O 1
ATOM 934 N N . ALA A 1 137 ? 6.943 23.585 26.228 1.00 26.27 136 ALA A N 1
ATOM 935 C CA . ALA A 1 137 ? 7.465 24.963 26.414 1.00 25.86 136 ALA A CA 1
ATOM 936 C C . ALA A 1 137 ? 6.932 25.552 27.700 1.00 24.76 136 ALA A C 1
ATOM 937 O O . ALA A 1 137 ? 7.638 26.260 28.438 1.00 22.02 136 ALA A O 1
ATOM 939 N N . ASP A 1 138 ? 5.691 25.221 28.021 1.00 25.08 137 ASP A N 1
ATOM 940 C CA . ASP A 1 138 ? 5.096 25.685 29.266 1.00 23.40 137 ASP A CA 1
ATOM 941 C C . ASP A 1 138 ? 5.759 24.999 30.465 1.00 23.09 137 ASP A C 1
ATOM 942 O O . ASP A 1 138 ? 6.092 25.658 31.456 1.00 23.76 137 ASP A O 1
ATOM 947 N N . TRP A 1 139 ? 5.942 23.695 30.359 1.00 22.98 138 TRP A N 1
ATOM 948 C CA . TRP A 1 139 ? 6.643 22.916 31.375 1.00 25.81 138 TRP A CA 1
ATOM 949 C C . TRP A 1 139 ? 8.061 23.454 31.636 1.00 24.10 138 TRP A C 1
ATOM 950 O O . TRP A 1 139 ? 8.481 23.651 32.774 1.00 19.64 138 TRP A O 1
ATOM 961 N N . ALA A 1 140 ? 8.802 23.707 30.587 1.00 21.74 139 ALA A N 1
ATOM 962 C CA . ALA A 1 140 ? 10.160 24.189 30.762 1.00 22.96 139 ALA A CA 1
ATOM 963 C C . ALA A 1 140 ? 10.171 25.546 31.482 1.00 23.08 139 ALA A C 1
ATOM 964 O O . ALA A 1 140 ? 10.963 25.778 32.371 1.00 24.63 139 ALA A O 1
ATOM 966 N N . GLY A 1 141 ? 9.244 26.430 31.113 1.00 22.87 140 GLY A N 1
ATOM 967 C CA . GLY A 1 141 ? 9.114 27.709 31.769 1.00 22.42 140 GLY A CA 1
ATOM 968 C C . GLY A 1 141 ? 8.833 27.543 33.236 1.00 23.85 140 GLY A C 1
ATOM 969 O O . GLY A 1 141 ? 9.439 28.190 34.068 1.00 20.83 140 GLY A O 1
ATOM 970 N N . GLU A 1 142 ? 7.933 26.634 33.536 1.00 22.43 141 GLU A N 1
ATOM 971 C CA . GLU A 1 142 ? 7.587 26.344 34.930 1.00 24.33 141 GLU A CA 1
ATOM 972 C C . GLU A 1 142 ? 8.779 25.846 35.734 1.00 23.69 141 GLU A C 1
ATOM 973 O O . GLU A 1 142 ? 9.034 26.316 36.861 1.00 24.92 141 GLU A O 1
ATOM 979 N N . LEU A 1 143 ? 9.500 24.889 35.161 1.00 23.27 142 LEU A N 1
ATOM 980 C CA . LEU A 1 143 ? 10.659 24.293 35.801 1.00 23.20 142 LEU A CA 1
ATOM 981 C C . LEU A 1 143 ? 11.748 25.342 36.003 1.00 23.55 142 LEU A C 1
ATOM 982 O O . LEU A 1 143 ? 12.306 25.496 37.107 1.00 21.42 142 LEU A O 1
ATOM 987 N N . LEU A 1 144 ? 12.055 26.092 34.958 1.00 21.27 143 LEU A N 1
ATOM 988 C CA . LEU A 1 144 ? 13.195 27.022 35.088 1.00 21.69 143 LEU A CA 1
ATOM 989 C C . LEU A 1 144 ? 12.888 28.206 35.993 1.00 21.11 143 LEU A C 1
ATOM 990 O O . LEU A 1 144 ? 13.751 28.633 36.804 1.00 24.47 143 LEU A O 1
ATOM 995 N N . THR A 1 145 ? 11.689 28.753 35.871 1.00 22.80 144 THR A N 1
ATOM 996 C CA A THR A 1 145 ? 11.175 29.859 36.695 0.50 22.85 144 THR A CA 1
ATOM 997 C CA B THR A 1 145 ? 11.350 29.894 36.715 0.50 21.52 144 THR A CA 1
ATOM 998 C C . THR A 1 145 ? 11.175 29.439 38.164 1.00 23.01 144 THR A C 1
ATOM 999 O O . THR A 1 145 ? 11.520 30.191 39.052 1.00 24.34 144 THR A O 1
ATOM 1006 N N . GLY A 1 146 ? 10.719 28.217 38.388 1.00 22.18 145 GLY A N 1
ATOM 1007 C CA . GLY A 1 146 ? 10.643 27.655 39.753 1.00 23.66 145 GLY A CA 1
ATOM 1008 C C . GLY A 1 146 ? 12.006 27.554 40.406 1.00 23.36 145 GLY A C 1
ATOM 1009 O O . GLY A 1 146 ? 12.175 27.949 41.568 1.00 24.61 145 GLY A O 1
ATOM 1010 N N . ILE A 1 147 ? 12.989 27.042 39.656 1.00 23.39 146 ILE A N 1
ATOM 1011 C CA . ILE A 1 147 ? 14.395 26.986 40.119 1.00 22.69 146 ILE A CA 1
ATOM 1012 C C . ILE A 1 147 ? 14.962 28.379 40.365 1.00 21.42 146 ILE A C 1
ATOM 1013 O O . ILE A 1 147 ? 15.612 28.593 41.393 1.00 21.50 146 ILE A O 1
ATOM 1018 N N . TYR A 1 148 ? 14.691 29.339 39.464 1.00 18.46 147 TYR A N 1
ATOM 1019 C CA . TYR A 1 148 ? 15.144 30.722 39.655 1.00 22.03 147 TYR A CA 1
ATOM 1020 C C . TYR A 1 148 ? 14.557 31.384 40.920 1.00 22.32 147 TYR A C 1
ATOM 1021 O O . TYR A 1 148 ? 15.291 31.924 41.744 1.00 25.34 147 TYR A O 1
ATOM 1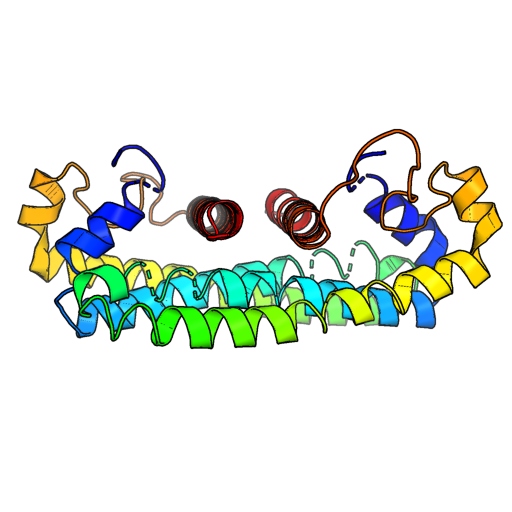030 N N . GLU A 1 149 ? 13.260 31.244 41.089 1.00 25.93 148 GLU A N 1
ATOM 1031 C CA . GLU A 1 149 ? 12.531 31.883 42.176 1.00 26.63 148 GLU A CA 1
ATOM 1032 C C . GLU A 1 149 ? 12.932 31.304 43.508 1.00 28.99 148 GLU A C 1
ATOM 1033 O O . GLU A 1 149 ? 12.87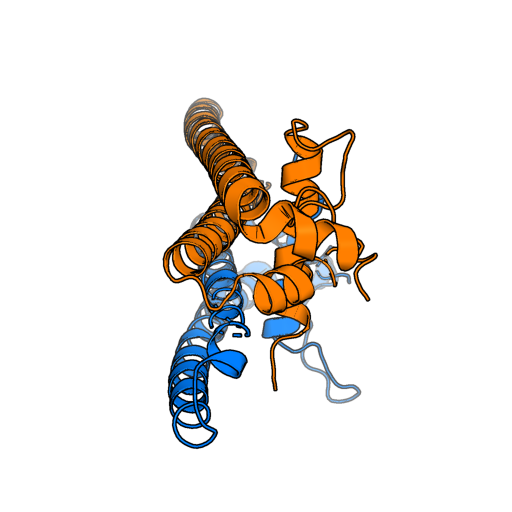8 32.012 44.500 1.00 30.96 148 GLU A O 1
ATOM 1039 N N . ASN A 1 150 ? 13.359 30.050 43.520 1.00 26.29 149 ASN A N 1
ATOM 1040 C CA . ASN A 1 150 ? 13.800 29.386 44.735 1.00 31.04 149 ASN A CA 1
ATOM 1041 C C . ASN A 1 150 ? 15.267 29.407 44.985 1.00 28.54 149 ASN A C 1
ATOM 1042 O O . ASN A 1 150 ? 15.750 28.625 45.797 1.00 31.90 149 ASN A O 1
ATOM 1047 N N . ARG A 1 151 ? 15.999 30.272 44.292 1.00 27.74 150 ARG A N 1
ATOM 1048 C CA . ARG A 1 151 ? 17.462 30.270 44.348 1.00 28.37 150 ARG A CA 1
ATOM 1049 C C . ARG A 1 151 ? 17.934 30.698 45.750 1.00 30.67 150 ARG A C 1
ATOM 1050 O O . ARG A 1 151 ? 17.166 31.316 46.453 1.00 32.53 150 ARG A O 1
ATOM 1058 N N . HIS A 1 152 ? 19.160 30.378 46.151 1.00 33.22 151 HIS A N 1
ATOM 1059 C CA A HIS A 1 152 ? 19.677 30.946 47.397 0.50 35.58 151 HIS A CA 1
ATOM 1060 C CA B HIS A 1 152 ? 19.762 30.940 47.374 0.50 33.25 151 HIS A CA 1
ATOM 1061 C C . HIS A 1 152 ? 19.968 32.430 47.230 1.00 36.42 151 HIS A C 1
ATOM 1062 O O . HIS A 1 152 ? 20.627 32.851 46.284 1.00 35.49 151 HIS A O 1
ATOM 1075 N N . ARG A 1 153 ? 19.452 33.232 48.157 1.00 39.42 152 ARG A N 1
ATOM 1076 C CA . ARG A 1 153 ? 19.749 34.665 48.182 1.00 43.40 152 ARG A CA 1
ATOM 1077 C C . ARG A 1 153 ? 21.076 34.935 48.905 1.00 48.64 152 ARG A C 1
ATOM 1078 O O . ARG A 1 153 ? 21.698 34.067 49.535 1.00 50.28 152 ARG A O 1
ATOM 1087 N N . ALA B 1 19 ? -1.554 50.381 32.991 1.00 58.71 18 ALA B N 1
ATOM 1088 C CA . ALA B 1 19 ? -0.534 49.452 32.385 1.00 58.62 18 ALA B CA 1
ATOM 1089 C C . ALA B 1 19 ? 0.840 49.609 33.061 1.00 58.25 18 ALA B C 1
ATOM 1090 O O . ALA B 1 19 ? 1.365 48.657 33.638 1.00 59.80 18 ALA B O 1
ATOM 1092 N N . THR B 1 20 ? 1.375 50.833 33.021 1.00 56.72 19 THR B N 1
ATOM 1093 C CA . THR B 1 20 ? 2.701 51.195 33.562 1.00 54.62 19 THR B CA 1
ATOM 1094 C C . THR B 1 20 ? 2.983 50.885 35.055 1.00 53.71 19 THR B C 1
ATOM 1095 O O . THR B 1 20 ? 4.095 51.092 35.519 1.00 51.22 19 THR B O 1
ATOM 1099 N N . GLU B 1 21 ? 1.990 50.424 35.818 1.00 53.44 20 GLU B N 1
ATOM 1100 C CA A GLU B 1 21 ? 2.164 50.021 37.218 0.50 51.91 20 GLU B CA 1
ATOM 1101 C CA B GLU B 1 21 ? 2.260 50.076 37.210 0.50 51.64 20 GLU B CA 1
ATOM 1102 C C . GLU B 1 21 ? 2.996 48.733 37.289 1.00 49.79 20 GLU B C 1
ATOM 1103 O O . GLU B 1 21 ? 3.778 48.512 38.220 1.00 52.88 20 GLU B O 1
ATOM 1114 N N . THR B 1 22 ? 2.812 47.867 36.295 1.00 41.99 21 THR B N 1
ATOM 1115 C CA . THR B 1 22 ? 3.453 46.557 36.313 1.00 37.03 21 THR B CA 1
ATOM 1116 C C . THR B 1 22 ? 4.875 46.604 35.719 1.00 35.43 21 THR B C 1
ATOM 1117 O O . THR B 1 22 ? 5.213 47.537 34.971 1.00 33.35 21 THR B O 1
ATOM 1121 N N . THR B 1 23 ? 5.695 45.609 36.080 1.00 33.29 22 THR B N 1
ATOM 1122 C CA . THR B 1 23 ? 6.999 45.382 35.442 1.00 30.65 22 THR B CA 1
ATOM 1123 C C . THR B 1 23 ? 6.862 45.377 33.919 1.00 30.09 22 THR B C 1
ATOM 1124 O O . THR B 1 23 ? 7.579 46.075 33.194 1.00 28.69 22 THR B O 1
ATOM 1141 N N . GLY B 1 25 ? 4.352 46.512 32.134 1.00 26.55 24 GLY B N 1
ATOM 1142 C CA . GLY B 1 25 ? 3.814 47.759 31.622 1.00 26.93 24 GLY B CA 1
ATOM 1143 C C . GLY B 1 25 ? 4.863 48.850 31.491 1.00 24.49 24 GLY B C 1
ATOM 1144 O O . GLY B 1 25 ? 4.863 49.613 30.533 1.00 25.20 24 GLY B O 1
ATOM 1145 N N . ARG B 1 26 ? 5.722 48.935 32.496 1.00 23.13 25 ARG B N 1
ATOM 1146 C CA . ARG B 1 26 ? 6.788 49.905 32.493 1.00 25.79 25 ARG B CA 1
ATOM 1147 C C . ARG B 1 26 ? 7.775 49.545 31.337 1.00 25.93 25 ARG B C 1
ATOM 1148 O O . ARG B 1 26 ? 8.282 50.416 30.639 1.00 26.17 25 ARG B O 1
ATOM 1156 N N . TYR B 1 27 ? 8.023 48.248 31.137 1.00 21.91 26 TYR B N 1
ATOM 1157 C CA . TYR B 1 27 ? 8.929 47.791 30.084 1.00 22.59 26 TYR B CA 1
ATOM 1158 C C . TYR B 1 27 ? 8.370 48.187 28.725 1.00 23.62 26 TYR B C 1
ATOM 1159 O O . TYR B 1 27 ? 9.077 48.761 27.892 1.00 20.20 26 TYR B O 1
ATOM 1168 N N . LYS B 1 28 ? 7.096 47.940 28.499 1.00 23.35 27 LYS B N 1
ATOM 1169 C CA . LYS B 1 28 ? 6.500 48.307 27.208 1.00 23.01 27 LYS B CA 1
ATOM 1170 C C . LYS B 1 28 ? 6.450 49.835 26.989 1.00 23.31 27 LYS B C 1
ATOM 1171 O O . LYS B 1 28 ? 6.680 50.314 25.852 1.00 22.79 27 LYS B O 1
ATOM 1177 N N . LYS B 1 29 ? 6.222 50.615 28.057 1.00 22.56 28 LYS B N 1
ATOM 1178 C CA . LYS B 1 29 ? 6.254 52.093 27.946 1.00 25.22 28 LYS B CA 1
ATOM 1179 C C . LYS B 1 29 ? 7.664 52.576 27.586 1.00 24.75 28 LYS B C 1
ATOM 1180 O O . LYS B 1 29 ? 7.826 53.477 26.747 1.00 24.73 28 LYS B O 1
ATOM 1183 N N . VAL B 1 30 ? 8.677 51.949 28.192 1.00 22.63 29 VAL B N 1
ATOM 1184 C CA . VAL B 1 30 ? 10.096 52.304 27.870 1.00 19.79 29 VAL B CA 1
ATOM 1185 C C . VAL B 1 30 ? 10.413 52.116 26.394 1.00 20.89 29 VAL B C 1
ATOM 1186 O O . VAL B 1 30 ? 11.013 53.022 25.780 1.00 19.11 29 VAL B O 1
ATOM 1190 N N . ILE B 1 31 ? 9.945 51.020 25.825 1.00 22.04 30 ILE B N 1
ATOM 1191 C CA . ILE B 1 31 ? 10.117 50.755 24.399 1.00 22.41 30 ILE B CA 1
ATOM 1192 C C . ILE B 1 31 ? 9.394 51.823 23.564 1.00 27.39 30 ILE B C 1
ATOM 1193 O O . ILE B 1 31 ? 9.938 52.336 22.573 1.00 24.77 30 ILE B O 1
ATOM 1198 N N . GLU B 1 32 ? 8.143 52.100 23.927 1.00 24.45 31 GLU B N 1
ATOM 1199 C CA . GLU B 1 32 ? 7.361 53.102 23.221 1.00 28.35 31 GLU B CA 1
ATOM 1200 C C . GLU B 1 32 ? 8.024 54.486 23.286 1.00 27.10 31 GLU B C 1
ATOM 1201 O O . GLU B 1 32 ? 8.064 55.206 22.326 1.00 25.05 31 GLU B O 1
ATOM 1207 N N . ILE B 1 33 ? 8.563 54.850 24.430 1.00 22.79 32 ILE B N 1
ATOM 1208 C CA . ILE B 1 33 ? 9.112 56.167 24.601 1.00 24.27 32 ILE B CA 1
ATOM 1209 C C . ILE B 1 33 ? 10.517 56.315 23.986 1.00 21.88 32 ILE B C 1
ATOM 1210 O O . ILE B 1 33 ? 10.828 57.383 23.516 1.00 20.85 32 ILE B O 1
ATOM 1215 N N . THR B 1 34 ? 11.365 55.276 24.082 1.00 21.43 33 THR B N 1
ATOM 1216 C CA . THR B 1 34 ? 12.833 55.419 23.839 1.00 21.59 33 THR B CA 1
ATOM 1217 C C . THR B 1 34 ? 13.308 54.646 22.605 1.00 21.33 33 THR B C 1
ATOM 1218 O O . THR B 1 34 ? 14.455 54.779 22.181 1.00 25.08 33 THR B O 1
ATOM 1222 N N . GLY B 1 35 ? 12.418 53.870 22.022 1.00 22.62 34 GLY B N 1
ATOM 1223 C CA . GLY B 1 35 ? 12.785 52.858 21.036 1.00 23.94 34 GLY B CA 1
ATOM 1224 C C . GLY B 1 35 ? 13.278 53.427 19.734 1.00 24.54 34 GLY B C 1
ATOM 1225 O O . GLY B 1 35 ? 13.939 52.717 18.966 1.00 22.94 34 GLY B O 1
ATOM 1226 N N . HIS B 1 36 ? 12.938 54.696 19.464 1.00 24.86 35 HIS B N 1
ATOM 1227 C CA . HIS B 1 36 ? 13.410 55.355 18.236 1.00 23.91 35 HIS B CA 1
ATOM 1228 C C . HIS B 1 36 ? 14.855 55.862 18.372 1.00 22.97 35 HIS B C 1
ATOM 1229 O O . HIS B 1 36 ? 15.451 56.312 17.394 1.00 22.78 35 HIS B O 1
ATOM 1236 N N . ASP B 1 37 ? 15.399 55.852 19.585 1.00 19.83 36 ASP B N 1
ATOM 1237 C CA . ASP B 1 37 ? 16.775 56.224 19.817 1.00 20.93 36 ASP B CA 1
ATOM 1238 C C . ASP B 1 37 ? 17.641 54.958 19.676 1.00 20.86 36 ASP B C 1
ATOM 1239 O O . ASP B 1 37 ? 17.462 54.006 20.438 1.00 19.53 36 ASP B O 1
ATOM 1244 N N . GLU B 1 38 ? 18.535 54.921 18.689 1.00 23.09 37 GLU B N 1
ATOM 1245 C CA . GLU B 1 38 ? 19.284 53.703 18.406 1.00 20.30 37 GLU B CA 1
ATOM 1246 C C . GLU B 1 38 ? 20.204 53.254 19.550 1.00 20.72 37 GLU B C 1
ATOM 1247 O O . GLU B 1 38 ? 20.466 52.056 19.704 1.00 21.13 37 GLU B O 1
ATOM 1253 N N . VAL B 1 39 ? 20.710 54.215 20.320 1.00 21.12 38 VAL B N 1
ATOM 1254 C CA . VAL B 1 39 ? 21.587 53.960 21.449 1.00 17.32 38 VAL B CA 1
ATOM 1255 C C . VAL B 1 39 ? 20.736 53.315 22.559 1.00 20.92 38 VAL B C 1
ATOM 1256 O O . VAL B 1 39 ? 21.099 52.254 23.069 1.00 18.16 38 VAL B O 1
ATOM 1260 N N . ALA B 1 40 ? 19.580 53.916 22.834 1.00 20.75 39 ALA B N 1
ATOM 1261 C CA . ALA B 1 40 ? 18.645 53.370 23.813 1.00 19.54 39 ALA B CA 1
ATOM 1262 C C . ALA B 1 40 ? 18.229 51.969 23.417 1.00 17.84 39 ALA B C 1
ATOM 1263 O O . ALA B 1 40 ? 18.119 51.107 24.240 1.00 20.49 39 ALA B O 1
ATOM 1265 N N . ALA B 1 41 ? 17.965 51.747 22.138 1.00 18.38 40 ALA B N 1
ATOM 1266 C CA . ALA B 1 41 ? 17.562 50.449 21.682 1.00 17.20 40 ALA B CA 1
ATOM 1267 C C . ALA B 1 41 ? 18.639 49.369 21.958 1.00 17.53 40 ALA B C 1
ATOM 1268 O O . ALA B 1 41 ? 18.330 48.285 22.423 1.00 17.22 40 ALA B O 1
ATOM 1270 N N . LYS B 1 42 ? 19.905 49.681 21.636 1.00 16.69 41 LYS B N 1
ATOM 1271 C CA . LYS B 1 42 ? 21.010 48.746 21.769 1.00 18.78 41 LYS B CA 1
ATOM 1272 C C . LYS B 1 42 ? 21.267 48.471 23.226 1.00 17.22 41 LYS B C 1
ATOM 1273 O O . LYS B 1 42 ? 21.546 47.325 23.609 1.00 18.11 41 LYS B O 1
ATOM 1279 N N . LEU B 1 43 ? 21.183 49.536 24.026 1.00 16.76 42 LEU B N 1
ATOM 1280 C CA . LEU B 1 43 ? 21.409 49.381 25.481 1.00 16.09 42 LEU B CA 1
ATOM 1281 C C . LEU B 1 43 ? 20.318 48.517 26.121 1.00 18.75 42 LEU B C 1
ATOM 1282 O O . LEU B 1 43 ? 20.592 47.732 27.019 1.00 16.20 42 LEU B O 1
ATOM 1287 N N . LEU B 1 44 ? 19.091 48.666 25.677 1.00 17.97 43 LEU B N 1
ATOM 1288 C CA . LEU B 1 44 ? 18.027 47.841 26.188 1.00 18.83 43 LEU B CA 1
ATOM 1289 C C . LEU B 1 44 ? 18.175 46.361 25.721 1.00 19.15 43 LEU B C 1
ATOM 1290 O O . LEU B 1 44 ? 17.918 45.423 26.473 1.00 16.83 43 LEU B O 1
ATOM 1295 N N . GLU B 1 45 ? 18.581 46.145 24.473 1.00 19.70 44 GLU B N 1
ATOM 1296 C CA . GLU B 1 45 ? 18.863 44.785 24.004 1.00 19.96 44 GLU B CA 1
ATOM 1297 C C . GLU B 1 45 ? 19.933 44.156 24.903 1.00 19.58 44 GLU B C 1
ATOM 1298 O O . GLU B 1 45 ? 19.834 42.986 25.295 1.00 20.41 44 GLU B O 1
ATOM 1304 N N . GLY B 1 46 ? 20.898 44.969 25.331 1.00 18.49 45 GLY B N 1
ATOM 1305 C CA . GLY B 1 46 ? 21.993 44.505 26.146 1.00 19.01 45 GLY B CA 1
ATOM 1306 C C . GLY B 1 46 ? 21.540 44.182 27.562 1.00 19.89 45 GLY B C 1
ATOM 1307 O O . GLY B 1 46 ? 22.004 43.209 28.147 1.00 20.66 45 GLY B O 1
ATOM 1308 N N . LEU B 1 47 ? 20.559 44.945 28.042 1.00 17.40 46 LEU B N 1
ATOM 1309 C CA . LEU B 1 47 ? 20.020 44.753 29.396 1.00 16.96 46 LEU B CA 1
ATOM 1310 C C . LEU B 1 47 ? 19.240 43.422 29.464 1.00 16.84 46 LEU B C 1
ATOM 1311 O O . LEU B 1 47 ? 19.337 42.664 30.424 1.00 15.61 46 LEU B O 1
ATOM 1316 N N . ILE B 1 48 ? 18.440 43.166 28.449 1.00 18.11 47 ILE B N 1
ATOM 1317 C CA . ILE B 1 48 ? 17.655 41.954 28.394 1.00 19.38 47 ILE B CA 1
ATOM 1318 C C . ILE B 1 48 ? 18.611 40.761 28.310 1.00 20.49 47 ILE B C 1
ATOM 1319 O O . ILE B 1 48 ? 18.459 39.754 29.002 1.00 18.54 47 ILE B O 1
ATOM 1324 N N . ASP B 1 49 ? 19.622 40.856 27.453 1.00 18.29 48 ASP B N 1
ATOM 1325 C CA . ASP B 1 49 ? 20.662 39.840 27.407 1.00 19.92 48 ASP B CA 1
ATOM 1326 C C . ASP B 1 49 ? 21.409 39.611 28.739 1.00 16.61 48 ASP B C 1
ATOM 1327 O O . ASP B 1 49 ? 21.647 38.452 29.114 1.00 17.86 48 ASP B O 1
ATOM 1332 N N . ALA B 1 50 ? 21.749 40.692 29.440 1.00 19.26 49 ALA B N 1
ATOM 1333 C CA . ALA B 1 50 ? 22.398 40.572 30.759 1.00 18.26 49 ALA B CA 1
ATOM 1334 C C . ALA B 1 50 ? 21.405 39.854 31.720 1.00 18.71 49 ALA B C 1
ATOM 1335 O O . ALA B 1 50 ? 21.828 39.026 32.497 1.00 16.64 49 ALA B O 1
ATOM 1337 N N . GLY B 1 51 ? 20.106 40.128 31.561 1.00 19.42 50 GLY B N 1
ATOM 1338 C CA . GLY B 1 51 ? 19.046 39.433 32.284 1.00 18.77 50 GLY B CA 1
ATOM 1339 C C . GLY B 1 51 ? 19.003 37.947 32.001 1.00 17.15 50 GLY B C 1
ATOM 1340 O O . GLY B 1 51 ? 19.010 37.146 32.936 1.00 20.48 50 GLY B O 1
ATOM 1341 N N . THR B 1 52 ? 18.977 37.543 30.724 1.00 20.03 51 THR B N 1
ATOM 1342 C CA . THR B 1 52 ? 18.934 36.109 30.396 1.00 18.99 51 THR B CA 1
ATOM 1343 C C . THR B 1 52 ? 20.235 35.387 30.824 1.00 21.57 51 THR B C 1
ATOM 1344 O O . THR B 1 52 ? 20.186 34.252 31.264 1.00 17.59 51 THR B O 1
ATOM 1348 N N . ARG B 1 53 ? 21.365 36.101 30.806 1.00 19.30 52 ARG B N 1
ATOM 1349 C CA . ARG B 1 53 ? 22.617 35.533 31.215 1.00 20.44 52 ARG B CA 1
ATOM 1350 C C . ARG B 1 53 ? 22.616 35.203 32.688 1.00 19.03 52 ARG B C 1
ATOM 1351 O O . ARG B 1 53 ? 23.023 34.128 33.066 1.00 18.06 52 ARG B O 1
ATOM 1359 N N . TYR B 1 54 ? 22.155 36.149 33.475 1.00 18.18 53 TYR B N 1
ATOM 1360 C CA . TYR B 1 54 ? 22.067 35.969 34.926 1.00 17.72 53 TYR B CA 1
ATOM 1361 C C . TYR B 1 54 ? 21.060 34.863 35.275 1.00 16.09 53 TYR B C 1
ATOM 1362 O O . TYR B 1 54 ? 21.386 33.966 36.033 1.00 19.54 53 TYR B O 1
ATOM 1371 N N . PHE B 1 55 ? 19.871 34.901 34.663 1.00 18.60 54 PHE B N 1
ATOM 1372 C CA . PHE B 1 55 ? 18.867 33.833 34.832 1.00 17.75 54 PHE B CA 1
ATOM 1373 C C . PHE B 1 55 ? 19.475 32.464 34.556 1.00 19.36 54 PHE B C 1
ATOM 1374 O O . PHE B 1 55 ? 19.384 31.528 35.357 1.00 14.90 54 PHE B O 1
ATOM 1382 N N . SER B 1 56 ? 20.118 32.337 33.402 1.00 16.56 55 SER B N 1
ATOM 1383 C CA . SER B 1 56 ? 20.776 31.105 32.999 1.00 19.36 55 SER B CA 1
ATOM 1384 C C . SER B 1 56 ? 21.838 30.623 34.006 1.00 19.14 55 SER B C 1
ATOM 1385 O O . SER B 1 56 ? 21.852 29.426 34.310 1.00 19.48 55 SER B O 1
ATOM 1388 N N . LYS B 1 57 ? 22.711 31.511 34.457 1.00 19.32 56 LYS B N 1
ATOM 1389 C CA . LYS B 1 57 ? 23.783 31.141 35.409 1.00 21.29 56 LYS B CA 1
ATOM 1390 C C . LYS B 1 57 ? 23.173 30.680 36.743 1.00 23.19 56 LYS B C 1
ATOM 1391 O O . LYS B 1 57 ? 23.694 29.773 37.387 1.00 25.89 56 LYS B O 1
ATOM 1397 N N . VAL B 1 58 ? 22.096 31.338 37.168 1.00 23.54 57 VAL B N 1
ATOM 1398 C CA . VAL B 1 58 ? 21.446 30.986 38.435 1.00 21.01 57 VAL B CA 1
ATOM 1399 C C . VAL B 1 58 ? 20.836 29.595 38.341 1.00 22.45 57 VAL B C 1
ATOM 1400 O O . VAL B 1 58 ? 21.075 28.729 39.183 1.00 20.80 57 VAL B O 1
ATOM 1404 N N . VAL B 1 59 ? 20.089 29.344 37.260 1.00 21.94 58 VAL B N 1
ATOM 1405 C CA . VAL B 1 59 ? 19.469 28.037 37.065 1.00 23.24 58 VAL B CA 1
ATOM 1406 C C . VAL B 1 59 ? 20.509 26.917 36.935 1.00 23.67 58 VAL B C 1
ATOM 1407 O O . VAL B 1 59 ? 20.367 25.885 37.590 1.00 25.56 58 VAL B O 1
ATOM 1411 N N . GLU B 1 60 ? 21.560 27.144 36.149 1.00 21.86 59 GLU B N 1
ATOM 1412 C CA . GLU B 1 60 ? 22.645 26.203 35.928 1.00 24.35 59 GLU B CA 1
ATOM 1413 C C . GLU B 1 60 ? 23.242 25.858 37.291 1.00 26.62 59 GLU B C 1
ATOM 1414 O O . GLU B 1 60 ? 23.407 24.671 37.626 1.00 27.41 59 GLU B O 1
ATOM 1428 N N . GLU B 1 62 ? 22.005 26.438 40.581 1.00 25.16 61 GLU B N 1
ATOM 1429 C CA . GLU B 1 62 ? 21.019 25.863 41.451 1.00 23.23 61 GLU B CA 1
ATOM 1430 C C . GLU B 1 62 ? 20.763 24.435 41.088 1.00 26.72 61 GLU B C 1
ATOM 1431 O O . GLU B 1 62 ? 20.686 23.579 41.949 1.00 24.33 61 GLU B O 1
ATOM 1437 N N . HIS B 1 63 ? 20.681 24.130 39.799 1.00 23.64 62 HIS B N 1
ATOM 1438 C CA . HIS B 1 63 ? 20.470 22.771 39.469 1.00 27.87 62 HIS B CA 1
ATOM 1439 C C . HIS B 1 63 ? 21.654 21.903 39.943 1.00 31.28 62 HIS B C 1
ATOM 1440 O O . HIS B 1 63 ? 21.462 20.858 40.570 1.00 31.65 62 HIS B O 1
ATOM 1447 N N . ARG B 1 64 ? 22.873 22.338 39.651 1.00 35.40 63 ARG B N 1
ATOM 1448 C CA . ARG B 1 64 ? 24.061 21.568 40.036 1.00 37.32 63 ARG B CA 1
ATOM 1449 C C . ARG B 1 64 ? 24.230 21.413 41.550 1.00 40.00 63 ARG B C 1
ATOM 1450 O O . ARG B 1 64 ? 24.662 20.365 42.018 1.00 44.98 63 ARG B O 1
ATOM 1466 N N . ALA B 1 66 ? 21.722 21.236 43.650 1.00 41.74 65 ALA B N 1
ATOM 1467 C CA . ALA B 1 66 ? 20.682 20.258 43.974 1.00 40.61 65 ALA B CA 1
ATOM 1468 C C . ALA B 1 66 ? 21.165 18.831 43.762 1.00 41.85 65 ALA B C 1
ATOM 1469 O O . ALA B 1 66 ? 20.801 17.924 44.513 1.00 44.34 65 ALA B O 1
ATOM 1471 N N . SER B 1 67 ? 21.960 18.629 42.721 1.00 39.41 66 SER B N 1
ATOM 1472 C CA . SER B 1 67 ? 22.204 17.309 42.196 1.00 40.37 66 SER B CA 1
ATOM 1473 C C . SER B 1 67 ? 23.621 16.813 42.362 1.00 40.57 66 SER B C 1
ATOM 1474 O O . SER B 1 67 ? 23.823 15.601 42.465 1.00 40.14 66 SER B O 1
ATOM 1477 N N . ALA B 1 68 ? 24.607 17.725 42.347 1.00 38.60 67 ALA B N 1
ATOM 1478 C CA . ALA B 1 68 ? 26.018 17.323 42.311 1.00 40.03 67 ALA B CA 1
ATOM 1479 C C . ALA B 1 68 ? 26.412 16.584 43.583 1.00 40.26 67 ALA B C 1
ATOM 1480 O O . ALA B 1 68 ? 27.338 15.754 43.582 1.00 40.26 67 ALA B O 1
ATOM 1482 N N . ARG B 1 69 ? 25.709 16.895 44.663 1.00 41.82 68 ARG B N 1
ATOM 1483 C CA . ARG B 1 69 ? 25.936 16.224 45.945 1.00 43.11 68 ARG B CA 1
ATOM 1484 C C . ARG B 1 69 ? 25.713 14.722 45.913 1.00 43.49 68 ARG B C 1
ATOM 1485 O O . ARG B 1 69 ? 26.378 13.994 46.643 1.00 41.25 68 ARG B O 1
ATOM 1493 N N . PHE B 1 70 ? 24.797 14.251 45.068 1.00 41.33 69 PHE B N 1
ATOM 1494 C CA . PHE B 1 70 ? 24.531 12.818 44.958 1.00 40.77 69 PHE B CA 1
ATOM 1495 C C . PHE B 1 70 ? 25.680 12.070 44.283 1.00 40.52 69 PHE B C 1
ATOM 1496 O O . PHE B 1 70 ? 25.638 10.845 44.196 1.00 44.25 69 PHE B O 1
ATOM 1504 N N . ARG B 1 71 ? 26.696 12.763 43.788 1.00 38.65 70 ARG B N 1
ATOM 1505 C CA . ARG B 1 71 ? 27.776 12.042 43.166 1.00 40.49 70 ARG B CA 1
ATOM 1506 C C . ARG B 1 71 ? 29.172 12.645 43.227 1.00 41.42 70 ARG B C 1
ATOM 1507 O O . ARG B 1 71 ? 30.120 11.976 42.793 1.00 44.11 70 ARG B O 1
ATOM 1515 N N . LEU B 1 72 ? 29.341 13.869 43.721 1.00 39.74 71 LEU B N 1
ATOM 1516 C CA . LEU B 1 72 ? 30.694 14.442 43.829 1.00 42.22 71 LEU B CA 1
ATOM 1517 C C . LEU B 1 72 ? 31.139 14.421 45.266 1.00 41.85 71 LEU B C 1
ATOM 1518 O O . LEU B 1 72 ? 30.334 14.717 46.150 1.00 40.55 71 LEU B O 1
ATOM 1523 N N . ASP B 1 73 ? 32.428 14.132 45.476 1.00 44.97 72 ASP B N 1
ATOM 1524 C CA . ASP B 1 73 ? 33.058 14.194 46.820 1.00 48.90 72 ASP B CA 1
ATOM 1525 C C . ASP B 1 73 ? 33.154 15.647 47.257 1.00 46.65 72 ASP B C 1
ATOM 1526 O O . ASP B 1 73 ? 32.812 16.538 46.506 1.00 48.71 72 ASP B O 1
ATOM 1531 N N . GLY B 1 74 ? 33.650 15.878 48.460 1.00 44.53 73 GLY B N 1
ATOM 1532 C CA . GLY B 1 74 ? 33.606 17.201 49.051 1.00 45.00 73 GLY B CA 1
ATOM 1533 C C . GLY B 1 74 ? 34.494 18.229 48.366 1.00 42.60 73 GLY B C 1
ATOM 1534 O O . GLY B 1 74 ? 34.131 19.396 48.291 1.00 40.67 73 GLY B O 1
ATOM 1535 N N . GLU B 1 75 ? 35.651 17.818 47.871 1.00 42.18 74 GLU B N 1
ATOM 1536 C CA . GLU B 1 75 ? 36.593 18.785 47.312 1.00 42.71 74 GLU B CA 1
ATOM 1537 C C . GLU B 1 75 ? 36.200 19.187 45.880 1.00 41.59 74 GLU B C 1
ATOM 1538 O O . GLU B 1 75 ? 36.177 20.365 45.566 1.00 37.71 74 GLU B O 1
ATOM 1544 N N . GLU B 1 76 ? 35.914 18.194 45.038 1.00 41.61 75 GLU B N 1
ATOM 1545 C CA . GLU B 1 76 ? 35.256 18.385 43.745 1.00 42.84 75 GLU B CA 1
ATOM 1546 C C . GLU B 1 76 ? 34.022 19.294 43.828 1.00 37.90 75 GLU B C 1
ATOM 1547 O O . GLU B 1 76 ? 33.844 20.183 43.002 1.00 35.94 75 GLU B O 1
ATOM 1553 N N . LEU B 1 77 ? 33.167 19.058 44.812 1.00 35.16 76 LEU B N 1
ATOM 1554 C CA . LEU B 1 77 ? 31.965 19.832 44.983 1.00 36.26 76 LEU B CA 1
ATOM 1555 C C . LEU B 1 77 ? 32.315 21.252 45.380 1.00 35.67 76 LEU B C 1
ATOM 1556 O O . LEU B 1 77 ? 31.717 22.215 44.912 1.00 33.02 76 LEU B O 1
ATOM 1561 N N . ARG B 1 78 ? 33.293 21.382 46.263 1.00 34.86 77 ARG B N 1
ATOM 1562 C CA . ARG B 1 78 ? 33.719 22.689 46.736 1.00 34.60 77 ARG B CA 1
ATOM 1563 C C . ARG B 1 78 ? 34.252 23.525 45.599 1.00 29.54 77 ARG B C 1
ATOM 1564 O O . ARG B 1 78 ? 33.899 24.686 45.502 1.00 29.92 77 ARG B O 1
ATOM 1572 N N . GLU B 1 79 ? 35.069 22.928 44.739 1.00 26.97 78 GLU B N 1
ATOM 1573 C CA . GLU B 1 79 ? 35.658 23.656 43.613 1.00 28.82 78 GLU B CA 1
ATOM 1574 C C . GLU B 1 79 ? 34.569 24.076 42.647 1.00 25.81 78 GLU B C 1
ATOM 1575 O O . GLU B 1 79 ? 34.541 25.221 42.223 1.00 26.20 78 GLU B O 1
ATOM 1581 N N . LEU B 1 80 ? 33.686 23.144 42.316 1.00 24.85 79 LEU B N 1
ATOM 1582 C CA . LEU B 1 80 ? 32.585 23.423 41.399 1.00 26.14 79 LEU B CA 1
ATOM 1583 C C . LEU B 1 80 ? 31.696 24.540 41.919 1.00 25.91 79 LEU B C 1
ATOM 1584 O O . LEU B 1 80 ? 31.335 25.458 41.162 1.00 27.18 79 LEU B O 1
ATOM 1589 N N . THR B 1 81 ? 31.293 24.419 43.180 1.00 26.87 80 THR B N 1
ATOM 1590 C CA . THR B 1 81 ? 30.494 25.430 43.842 1.00 25.89 80 THR B CA 1
ATOM 1591 C C . THR B 1 81 ? 31.122 26.820 43.750 1.00 26.48 80 THR B C 1
ATOM 1592 O O . THR B 1 81 ? 30.429 27.809 43.510 1.00 23.29 80 THR B O 1
ATOM 1596 N N . GLU B 1 82 ? 32.428 26.904 43.959 1.00 27.08 81 GLU B N 1
ATOM 1597 C CA . GLU B 1 82 ? 33.101 28.193 43.908 1.00 28.91 81 GLU B CA 1
ATOM 1598 C C . GLU B 1 82 ? 33.105 28.796 42.500 1.00 24.13 81 GLU B C 1
ATOM 1599 O O . GLU B 1 82 ? 32.906 29.969 42.357 1.00 23.43 81 GLU B O 1
ATOM 1605 N N . THR B 1 83 ? 33.386 27.988 41.502 1.00 22.45 82 THR B N 1
ATOM 1606 C CA . THR B 1 83 ? 33.399 28.460 40.100 1.00 23.73 82 THR B CA 1
ATOM 1607 C C . THR B 1 83 ? 32.002 28.978 39.666 1.00 23.86 82 THR B C 1
ATOM 1608 O O . THR B 1 83 ? 31.885 30.055 39.075 1.00 23.53 82 THR B O 1
ATOM 1612 N N . LEU B 1 84 ? 30.963 28.216 39.988 1.00 24.78 83 LEU B N 1
ATOM 1613 C CA . LEU B 1 84 ? 29.590 28.568 39.653 1.00 24.27 83 LEU B CA 1
ATOM 1614 C C . LEU B 1 84 ? 29.190 29.809 40.415 1.00 26.81 83 LEU B C 1
ATOM 1615 O O . LEU B 1 84 ? 28.624 30.740 39.839 1.00 21.56 83 LEU B O 1
ATOM 1620 N N . ASP B 1 85 ? 29.537 29.844 41.699 1.00 25.19 84 ASP B N 1
ATOM 1621 C CA . ASP B 1 85 ? 29.243 30.991 42.537 1.00 24.18 84 ASP B CA 1
ATOM 1622 C C . ASP B 1 85 ? 29.852 32.297 42.042 1.00 22.26 84 ASP B C 1
ATOM 1623 O O . ASP B 1 85 ? 29.164 33.330 41.931 1.00 22.69 84 ASP B O 1
ATOM 1628 N N . ARG B 1 86 ? 31.143 32.262 41.759 1.00 22.57 85 ARG B N 1
ATOM 1629 C CA . ARG B 1 86 ? 31.860 33.476 41.324 1.00 22.47 85 ARG B CA 1
ATOM 1630 C C . ARG B 1 86 ? 31.278 33.954 40.004 1.00 20.79 85 ARG B C 1
ATOM 1631 O O . ARG B 1 86 ? 31.058 35.158 39.834 1.00 20.15 85 ARG B O 1
ATOM 1639 N N . SER B 1 87 ? 30.993 33.003 39.115 1.00 22.09 86 SER B N 1
ATOM 1640 C CA . SER B 1 87 ? 30.487 33.336 37.768 1.00 21.60 86 SER B CA 1
ATOM 1641 C C . SER B 1 87 ? 29.079 33.933 37.787 1.00 22.24 86 SER B C 1
ATOM 1642 O O . SER B 1 87 ? 28.808 34.923 37.085 1.00 19.07 86 SER B O 1
ATOM 1645 N N . ARG B 1 88 ? 28.203 33.363 38.617 1.00 20.19 87 ARG B N 1
ATOM 1646 C CA . ARG B 1 88 ? 26.903 33.938 38.912 1.00 21.22 87 ARG B CA 1
ATOM 1647 C C . ARG B 1 88 ? 26.954 35.354 39.504 1.00 21.42 87 ARG B C 1
ATOM 1648 O O . ARG B 1 88 ? 26.197 36.225 39.126 1.00 20.32 87 ARG B O 1
ATOM 1656 N N . ARG B 1 89 ? 27.802 35.581 40.501 1.00 23.63 88 ARG B N 1
ATOM 1657 C CA . ARG B 1 89 ? 27.989 36.911 41.039 1.00 24.46 88 ARG B CA 1
ATOM 1658 C C . ARG B 1 89 ? 28.461 37.943 40.037 1.00 23.71 88 ARG B C 1
ATOM 1659 O O . ARG B 1 89 ? 27.951 39.061 40.016 1.00 23.75 88 ARG B O 1
ATOM 1667 N N . LEU B 1 90 ? 29.427 37.573 39.207 1.00 22.11 89 LEU B N 1
ATOM 1668 C CA . LEU B 1 90 ? 29.845 38.440 38.133 1.00 24.28 89 LEU B CA 1
ATOM 1669 C C . LEU B 1 90 ? 28.674 38.758 37.169 1.00 21.50 89 LEU B C 1
ATOM 1670 O O . LEU B 1 90 ? 28.517 39.898 36.754 1.00 22.68 89 LEU B O 1
ATOM 1675 N N . ALA B 1 91 ? 27.870 37.753 36.842 1.00 19.58 90 ALA B N 1
ATOM 1676 C CA . ALA B 1 91 ? 26.728 37.944 35.956 1.00 17.33 90 ALA B CA 1
ATOM 1677 C C . ALA B 1 91 ? 25.698 38.899 36.592 1.00 18.59 90 ALA B C 1
ATOM 1678 O O . ALA B 1 91 ? 25.065 39.703 35.919 1.00 17.87 90 ALA B O 1
ATOM 1680 N N . HIS B 1 92 ? 25.558 38.826 37.915 1.00 19.75 91 HIS B N 1
ATOM 1681 C CA . HIS B 1 92 ? 24.654 39.670 38.652 1.00 21.90 91 HIS B CA 1
ATOM 1682 C C . HIS B 1 92 ? 25.165 41.086 38.603 1.00 21.74 91 HIS B C 1
ATOM 1683 O O . HIS B 1 92 ? 24.392 41.974 38.404 1.00 22.68 91 HIS B O 1
ATOM 1690 N N . GLU B 1 93 ? 26.475 41.286 38.708 1.00 20.02 92 GLU B N 1
ATOM 1691 C CA . GLU B 1 93 ? 27.028 42.619 38.689 1.00 21.07 92 GLU B CA 1
ATOM 1692 C C . GLU B 1 93 ? 26.883 43.245 37.323 1.00 21.78 92 GLU B C 1
ATOM 1693 O O . GLU B 1 93 ? 26.652 44.444 37.180 1.00 22.99 92 GLU B O 1
ATOM 1699 N N . SER B 1 94 ? 27.015 42.418 36.302 1.00 21.92 93 SER B N 1
ATOM 1700 C CA . SER B 1 94 ? 26.796 42.874 34.950 1.00 22.86 93 SER B CA 1
ATOM 1701 C C . SER B 1 94 ? 25.361 43.277 34.673 1.00 19.24 93 SER B C 1
ATOM 1702 O O . SER B 1 94 ? 25.143 44.219 33.919 1.00 20.50 93 SER B O 1
ATOM 1705 N N . LEU B 1 95 ? 24.415 42.500 35.202 1.00 19.03 94 LEU B N 1
ATOM 1706 C CA . LEU B 1 95 ? 22.989 42.867 35.178 1.00 20.79 94 LEU B CA 1
ATOM 1707 C C . LEU B 1 95 ? 22.776 44.210 35.858 1.00 15.85 94 LEU B C 1
ATOM 1708 O O . LEU B 1 95 ? 22.081 45.093 35.351 1.00 15.88 94 LEU B O 1
ATOM 1713 N N . ILE B 1 96 ? 23.277 44.351 37.069 1.00 20.93 95 ILE B N 1
ATOM 1714 C CA . ILE B 1 96 ? 23.102 45.613 37.748 1.00 20.68 95 ILE B CA 1
ATOM 1715 C C . ILE B 1 96 ? 23.681 46.809 36.990 1.00 18.01 95 ILE B C 1
ATOM 1716 O O . ILE B 1 96 ? 23.044 47.822 36.823 1.00 21.05 95 ILE B O 1
ATOM 1721 N N . SER B 1 97 ? 24.915 46.672 36.526 1.00 20.63 96 SER B N 1
ATOM 1722 C CA . SER B 1 97 ? 25.559 47.701 35.720 1.00 20.07 96 SER B CA 1
ATOM 1723 C C . SER B 1 97 ? 24.776 48.008 34.436 1.00 20.58 96 SER B C 1
ATOM 1724 O O . SER B 1 97 ? 24.579 49.177 34.092 1.00 18.90 96 SER B O 1
ATOM 1727 N N . SER B 1 98 ? 24.351 46.964 33.708 1.00 21.68 97 SER B N 1
ATOM 1728 C CA . SER B 1 98 ? 23.518 47.177 32.494 1.00 16.55 97 SER B CA 1
ATOM 1729 C C . SER B 1 98 ? 22.241 47.988 32.779 1.00 18.11 97 SER B C 1
ATOM 1730 O O . SER B 1 98 ? 21.856 48.872 32.008 1.00 17.49 97 SER B O 1
ATOM 1733 N N . LEU B 1 99 ? 21.587 47.705 33.902 1.00 18.55 98 LEU B N 1
ATOM 1734 C CA . LEU B 1 99 ? 20.413 48.424 34.279 1.00 17.95 98 LEU B CA 1
ATOM 1735 C C . LEU B 1 99 ? 20.677 49.884 34.575 1.00 17.50 98 LEU B C 1
ATOM 1736 O O . LEU B 1 99 ? 19.978 50.763 34.069 1.00 21.82 98 LEU B O 1
ATOM 1741 N N . HIS B 1 100 ? 21.670 50.122 35.410 1.00 19.46 99 HIS B N 1
ATOM 1742 C CA . HIS B 1 100 ? 22.032 51.461 35.813 1.00 22.75 99 HIS B CA 1
ATOM 1743 C C . HIS B 1 100 ? 22.466 52.318 34.621 1.00 22.02 99 HIS B C 1
ATOM 1744 O O . HIS B 1 100 ? 22.083 53.501 34.473 1.00 20.10 99 HIS B O 1
ATOM 1751 N N . VAL B 1 101 ? 23.279 51.724 33.768 1.00 21.46 100 VAL B N 1
ATOM 1752 C CA . VAL B 1 101 ? 23.726 52.438 32.598 1.00 22.91 100 VAL B CA 1
ATOM 1753 C C . VAL B 1 101 ? 22.546 52.775 31.669 1.00 20.40 100 VAL B C 1
ATOM 1754 O O . VAL B 1 101 ? 22.430 53.899 31.179 1.00 21.21 100 VAL B O 1
ATOM 1758 N N . PHE B 1 102 ? 21.674 51.805 31.418 1.00 19.23 101 PHE B N 1
ATOM 1759 C CA . PHE B 1 102 ? 20.527 52.051 30.581 1.00 17.98 101 PHE B CA 1
ATOM 1760 C C . PHE B 1 102 ? 19.614 53.140 31.126 1.00 19.18 101 PHE B C 1
ATOM 1761 O O . PHE B 1 102 ? 19.242 54.054 30.406 1.00 18.11 101 PHE B O 1
ATOM 1769 N N . ASN B 1 103 ? 19.269 53.059 32.416 1.00 20.91 102 ASN B N 1
ATOM 1770 C CA . ASN B 1 103 ? 18.341 54.048 32.998 1.00 21.09 102 ASN B CA 1
ATOM 1771 C C . ASN B 1 103 ? 18.944 55.430 33.061 1.00 19.26 102 ASN B C 1
ATOM 1772 O O . ASN B 1 103 ? 18.251 56.394 32.816 1.00 20.42 102 ASN B O 1
ATOM 1777 N N . ARG B 1 104 ? 20.226 55.536 33.370 1.00 22.89 103 ARG B N 1
ATOM 1778 C CA . ARG B 1 104 ? 20.878 56.849 33.335 1.00 24.90 103 ARG B CA 1
ATOM 1779 C C . ARG B 1 104 ? 20.771 57.474 31.962 1.00 25.62 103 ARG B C 1
ATOM 1780 O O . ARG B 1 104 ? 20.471 58.647 31.871 1.00 25.15 103 ARG B O 1
ATOM 1788 N N . TYR B 1 105 ? 21.006 56.692 30.892 1.00 21.17 104 TYR B N 1
ATOM 1789 C CA . TYR B 1 105 ? 20.874 57.188 29.524 1.00 21.51 104 TYR B CA 1
ATOM 1790 C C . TYR B 1 105 ? 19.451 57.661 29.225 1.00 20.54 104 TYR B C 1
ATOM 1791 O O . TYR B 1 105 ? 19.281 58.802 28.745 1.00 21.22 104 TYR B O 1
ATOM 1800 N N . ILE B 1 106 ? 18.434 56.825 29.494 1.00 20.39 105 ILE B N 1
ATOM 1801 C CA . ILE B 1 106 ? 17.070 57.182 29.120 1.00 22.29 105 ILE B CA 1
ATOM 1802 C C . ILE B 1 106 ? 16.498 58.315 29.969 1.00 21.77 105 ILE B C 1
ATOM 1803 O O . ILE B 1 106 ? 15.720 59.104 29.484 1.00 22.92 105 ILE B O 1
ATOM 1808 N N . VAL B 1 107 ? 16.910 58.412 31.226 1.00 22.30 106 VAL B N 1
ATOM 1809 C CA . VAL B 1 107 ? 16.536 59.535 32.067 1.00 27.19 106 VAL B CA 1
ATOM 1810 C C . VAL B 1 107 ? 17.212 60.841 31.548 1.00 28.80 106 VAL B C 1
ATOM 1811 O O . VAL B 1 107 ? 16.577 61.893 31.455 1.00 30.00 106 VAL B O 1
ATOM 1815 N N . LYS B 1 108 ? 18.464 60.752 31.162 1.00 27.63 107 LYS B N 1
ATOM 1816 C CA . LYS B 1 108 ? 19.190 61.886 30.615 1.00 31.88 107 LYS B CA 1
ATOM 1817 C C . LYS B 1 108 ? 18.454 62.408 29.402 1.00 30.78 107 LYS B C 1
ATOM 1818 O O . LYS B 1 108 ? 18.259 63.605 29.261 1.00 31.94 107 LYS B O 1
ATOM 1824 N N . GLU B 1 109 ? 18.042 61.508 28.523 1.00 28.74 108 GLU B N 1
ATOM 1825 C CA . GLU B 1 109 ? 17.570 61.909 27.214 1.00 27.69 108 GLU B CA 1
ATOM 1826 C C . GLU B 1 109 ? 16.062 62.074 27.055 1.00 26.58 108 GLU B C 1
ATOM 1827 O O . GLU B 1 109 ? 15.641 62.837 26.205 1.00 27.01 108 GLU B O 1
ATOM 1833 N N . TYR B 1 110 ? 15.275 61.319 27.838 1.00 24.69 109 TYR B N 1
ATOM 1834 C CA . TYR B 1 110 ? 13.801 61.238 27.746 1.00 26.33 109 TYR B CA 1
ATOM 1835 C C . TYR B 1 110 ? 13.147 61.374 29.131 1.00 25.41 109 TYR B C 1
ATOM 1836 O O . TYR B 1 110 ? 12.039 60.890 29.330 1.00 24.63 109 TYR B O 1
ATOM 1845 N N . GLY B 1 111 ? 13.882 61.962 30.081 1.00 25.66 110 GLY B N 1
ATOM 1846 C CA . GLY B 1 111 ? 13.443 62.071 31.484 1.00 28.23 110 GLY B CA 1
ATOM 1847 C C . GLY B 1 111 ? 12.060 62.692 31.622 1.00 31.22 110 GLY B C 1
ATOM 1848 O O . GLY B 1 111 ? 11.235 62.219 32.424 1.00 30.06 110 GLY B O 1
ATOM 1849 N N . GLU B 1 112 ? 11.771 63.711 30.813 1.00 29.85 111 GLU B N 1
ATOM 1850 C CA . GLU B 1 112 ? 10.468 64.383 30.889 1.00 31.54 111 GLU B CA 1
ATOM 1851 C C . GLU B 1 112 ? 9.367 63.505 30.382 1.00 32.33 111 GLU B C 1
ATOM 1852 O O . GLU B 1 112 ? 8.337 63.378 31.040 1.00 33.44 111 GLU B O 1
ATOM 1855 N N . GLU B 1 113 ? 9.553 62.917 29.201 1.00 30.77 11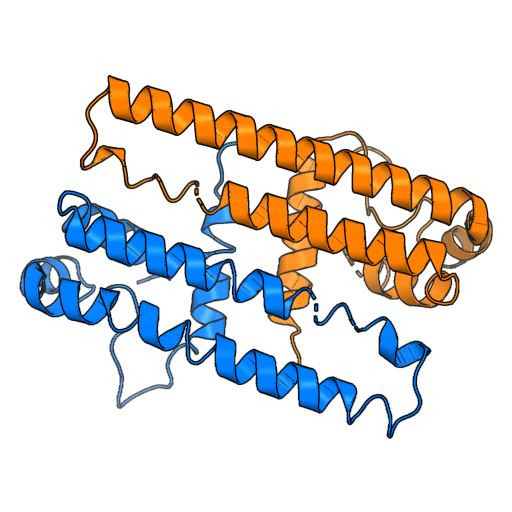2 GLU B N 1
ATOM 1856 C CA . GLU B 1 113 ? 8.589 61.976 28.650 1.00 29.73 112 GLU B CA 1
ATOM 1857 C C . GLU B 1 113 ? 8.294 60.809 29.607 1.00 29.25 112 GLU B C 1
ATOM 1858 O O . GLU B 1 113 ? 7.134 60.344 29.722 1.00 26.13 112 GLU B O 1
ATOM 1864 N N . LEU B 1 114 ? 9.344 60.310 30.270 1.00 30.31 113 LEU B N 1
ATOM 1865 C CA . LEU B 1 114 ? 9.193 59.192 31.213 1.00 29.82 113 LEU B CA 1
ATOM 1866 C C . LEU B 1 114 ? 8.289 59.596 32.378 1.00 31.36 113 LEU B C 1
ATOM 1867 O O . LEU B 1 114 ? 7.377 58.847 32.759 1.00 27.05 113 LEU B O 1
ATOM 1872 N N . LYS B 1 115 ? 8.570 60.771 32.929 1.00 31.86 114 LYS B N 1
ATOM 1873 C CA . LYS B 1 115 ? 7.801 61.312 34.057 1.00 35.59 114 LYS B CA 1
ATOM 1874 C C . LYS B 1 115 ? 6.356 61.509 33.665 1.00 35.02 114 LYS B C 1
ATOM 1875 O O . LYS B 1 115 ? 5.474 61.071 34.382 1.00 39.81 114 LYS B O 1
ATOM 1881 N N . GLU B 1 116 ? 6.120 62.117 32.511 1.00 37.78 115 GLU B N 1
ATOM 1882 C CA . GLU B 1 116 ? 4.764 62.286 31.969 1.00 40.41 115 GLU B CA 1
ATOM 1883 C C . GLU B 1 116 ? 4.030 60.977 31.807 1.00 40.61 115 GLU B C 1
ATOM 1884 O O . GLU B 1 116 ? 2.795 60.941 31.946 1.00 40.17 115 GLU B O 1
ATOM 1890 N N . ALA B 1 117 ? 4.757 59.901 31.507 1.00 35.93 116 ALA B N 1
ATOM 1891 C CA . ALA B 1 117 ? 4.109 58.614 31.279 1.00 35.90 116 ALA B CA 1
ATOM 1892 C C . ALA B 1 117 ? 3.830 57.838 32.547 1.00 33.11 116 ALA B C 1
ATOM 1893 O O . ALA B 1 117 ? 3.314 56.737 32.472 1.00 36.55 116 ALA B O 1
ATOM 1895 N N . GLY B 1 118 ? 4.226 58.382 33.690 1.00 35.05 117 GLY B N 1
ATOM 1896 C CA . GLY B 1 118 ? 4.043 57.729 34.978 1.00 37.45 117 GLY B CA 1
ATOM 1897 C C . GLY B 1 118 ? 5.182 56.826 35.399 1.00 38.96 117 GLY B C 1
ATOM 1898 O O . GLY B 1 118 ? 5.077 56.142 36.415 1.00 36.98 117 GLY B O 1
ATOM 1899 N N . ILE B 1 119 ? 6.278 56.830 34.630 1.00 35.96 118 ILE B N 1
ATOM 1900 C CA . ILE B 1 119 ? 7.419 55.952 34.908 1.00 33.57 118 ILE B CA 1
ATOM 1901 C C . ILE B 1 119 ? 8.700 56.733 35.023 1.00 36.22 118 ILE B C 1
ATOM 1902 O O . ILE B 1 119 ? 9.706 56.431 34.374 1.00 31.80 118 ILE B O 1
ATOM 1907 N N . GLU B 1 120 ? 8.668 57.745 35.881 1.00 36.16 119 GLU B N 1
ATOM 1908 C CA . GLU B 1 120 ? 9.827 58.598 36.086 1.00 38.50 119 GLU B CA 1
ATOM 1909 C C . GLU B 1 120 ? 10.986 57.728 36.571 1.00 38.44 119 GLU B C 1
ATOM 1910 O O . GLU B 1 120 ? 10.794 56.733 37.266 1.00 41.25 119 GLU B O 1
ATOM 1916 N N . GLY B 1 121 ? 12.200 58.057 36.193 1.00 38.65 120 GLY B N 1
ATOM 1917 C CA . GLY B 1 121 ? 13.330 57.190 36.602 1.00 39.45 120 GLY B CA 1
ATOM 1918 C C . GLY B 1 121 ? 13.616 55.928 35.778 1.00 35.74 120 GLY B C 1
ATOM 1919 O O . GLY B 1 121 ? 14.673 55.316 35.943 1.00 35.32 120 GLY B O 1
ATOM 1920 N N . GLY B 1 122 ? 12.683 55.530 34.908 1.00 32.66 121 GLY B N 1
ATOM 1921 C CA . GLY B 1 122 ? 12.990 54.564 33.849 1.00 29.92 121 GLY B CA 1
ATOM 1922 C C . GLY B 1 122 ? 12.334 53.197 33.967 1.00 27.62 121 GLY B C 1
ATOM 1923 O O . GLY B 1 122 ? 11.169 53.079 34.337 1.00 24.66 121 GLY B O 1
ATOM 1924 N N . ILE B 1 123 ? 13.085 52.154 33.629 1.00 24.96 122 ILE B N 1
ATOM 1925 C CA . ILE B 1 123 ? 12.516 50.847 33.444 1.00 24.23 122 ILE B CA 1
ATOM 1926 C C . ILE B 1 123 ? 12.284 50.105 34.764 1.00 22.83 122 ILE B C 1
ATOM 1927 O O . ILE B 1 123 ? 11.544 49.146 34.788 1.00 25.45 122 ILE B O 1
ATOM 1932 N N . PHE B 1 124 ? 12.883 50.550 35.863 1.00 27.59 123 PHE B N 1
ATOM 1933 C CA . PHE B 1 124 ? 12.817 49.794 37.111 1.00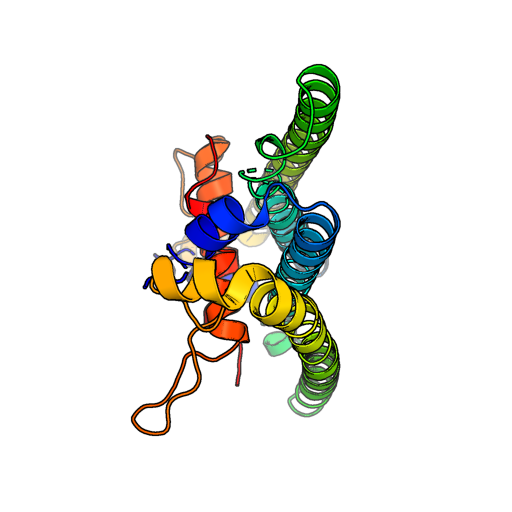 34.73 123 PHE B CA 1
ATOM 1934 C C . PHE B 1 124 ? 11.661 50.302 38.046 1.00 39.08 123 PHE B C 1
ATOM 1935 O O . PHE B 1 124 ? 11.566 51.485 38.297 1.00 38.30 123 PHE B O 1
ATOM 1943 N N . PRO B 1 125 ? 10.790 49.388 38.547 1.00 43.76 124 PRO B N 1
ATOM 1944 C CA . PRO B 1 125 ? 9.597 49.841 39.278 1.00 47.81 124 PRO B CA 1
ATOM 1945 C C . PRO B 1 125 ? 9.911 50.535 40.596 1.00 56.35 124 PRO B C 1
ATOM 1946 O O . PRO B 1 125 ? 9.062 51.279 41.106 1.00 56.79 124 PRO B O 1
ATOM 1950 N N . LYS B 1 126 ? 11.103 50.289 41.146 1.00 61.66 125 LYS B N 1
ATOM 1951 C CA . LYS B 1 126 ? 11.504 50.928 42.397 1.00 66.69 125 LYS B CA 1
ATOM 1952 C C . LYS B 1 126 ? 12.083 52.336 42.216 1.00 70.49 125 LYS B C 1
ATOM 1953 O O . LYS B 1 126 ? 12.749 52.639 41.219 1.00 70.85 125 LYS B O 1
ATOM 1955 N N . PRO B 1 127 ? 11.784 53.211 43.189 1.00 75.74 126 PRO B N 1
ATOM 1956 C CA . PRO B 1 127 ? 12.630 54.328 43.583 1.00 78.34 126 PRO B CA 1
ATOM 1957 C C . PRO B 1 127 ? 13.633 53.779 44.613 1.00 79.82 126 PRO B C 1
ATOM 1958 O O . PRO B 1 127 ? 14.847 53.821 44.379 1.00 81.43 126 PRO B O 1
ATOM 1959 N N . GLU B 1 128 ? 13.101 53.218 45.705 1.00 80.13 127 GLU B N 1
ATOM 1960 C CA . GLU B 1 128 ? 13.881 52.763 46.872 1.00 79.74 127 GLU B CA 1
ATOM 1961 C C . GLU B 1 128 ? 14.948 51.685 46.605 1.00 80.38 127 GLU B C 1
ATOM 1962 O O . GLU B 1 128 ? 16.069 51.795 47.122 1.00 81.31 127 GLU B O 1
ATOM 1964 N N . ALA B 1 129 ? 14.606 50.657 45.819 1.00 80.05 128 ALA B N 1
ATOM 1965 C CA . ALA B 1 129 ? 15.432 49.429 45.720 1.00 78.88 128 ALA B CA 1
ATOM 1966 C C . ALA B 1 129 ? 16.330 49.280 44.459 1.00 78.19 128 ALA B C 1
ATOM 1967 O O . ALA B 1 129 ? 16.834 48.178 44.197 1.00 77.61 128 ALA B O 1
ATOM 1969 N N . ASN B 1 130 ? 16.569 50.362 43.706 1.00 77.38 129 ASN B N 1
ATOM 1970 C CA . ASN B 1 130 ? 17.340 50.264 42.438 1.00 76.91 129 ASN B CA 1
ATOM 1971 C C . ASN B 1 130 ? 18.839 49.944 42.627 1.00 76.04 129 ASN B C 1
ATOM 1972 O O . ASN B 1 130 ? 19.553 49.690 41.654 1.00 75.79 129 ASN B O 1
ATOM 1977 N N . ARG B 1 131 ? 19.296 49.973 43.881 1.00 75.21 130 ARG B N 1
ATOM 1978 C CA . ARG B 1 131 ? 20.645 49.535 44.266 1.00 73.67 130 ARG B CA 1
ATOM 1979 C C . ARG B 1 131 ? 20.613 48.122 44.874 1.00 69.62 130 ARG B C 1
ATOM 1980 O O . ARG B 1 131 ? 21.667 47.535 45.152 1.00 71.12 130 ARG B O 1
ATOM 1988 N N . ASP B 1 132 ? 19.411 47.582 45.080 1.00 63.49 131 ASP B N 1
ATOM 1989 C CA . ASP B 1 132 ? 19.237 46.320 45.804 1.00 60.08 131 ASP B CA 1
ATOM 1990 C C . ASP B 1 132 ? 19.490 45.107 44.879 1.00 54.77 131 ASP B C 1
ATOM 1991 O O . ASP B 1 132 ? 18.716 44.800 43.968 1.00 51.53 131 ASP B O 1
ATOM 1996 N N . ARG B 1 133 ? 20.601 44.431 45.146 1.00 51.87 132 ARG B N 1
ATOM 1997 C CA . ARG B 1 133 ? 21.026 43.272 44.381 1.00 47.46 132 ARG B CA 1
ATOM 1998 C C . ARG B 1 133 ? 19.861 42.316 44.197 1.00 41.25 132 ARG B C 1
ATOM 1999 O O . ARG B 1 133 ? 19.531 41.944 43.053 1.00 35.83 132 ARG B O 1
ATOM 2007 N N . ILE B 1 134 ? 19.238 41.905 45.315 1.00 37.96 133 ILE B N 1
ATOM 2008 C CA . ILE B 1 134 ? 18.155 40.880 45.256 1.00 39.76 133 ILE B CA 1
ATOM 2009 C C . ILE B 1 134 ? 16.880 41.435 44.578 1.00 37.97 133 ILE B C 1
ATOM 2010 O O . ILE B 1 134 ? 16.265 40.684 43.775 1.00 35.17 133 ILE B O 1
ATOM 2015 N N . ALA B 1 135 ? 16.481 42.695 44.863 1.00 32.94 134 ALA B N 1
ATOM 2016 C CA . ALA B 1 135 ? 15.329 43.276 44.143 1.00 30.11 134 ALA B CA 1
ATOM 2017 C C . ALA B 1 135 ? 15.585 43.383 42.617 1.00 25.61 134 ALA B C 1
ATOM 2018 O O . ALA B 1 135 ? 14.657 43.097 41.843 1.00 23.78 134 ALA B O 1
ATOM 2020 N N . ILE B 1 136 ? 16.806 43.747 42.203 1.00 24.48 135 ILE B N 1
ATOM 2021 C CA . ILE B 1 136 ? 17.135 43.775 40.751 1.00 25.25 135 ILE B CA 1
ATOM 2022 C C . ILE B 1 136 ? 16.994 42.340 40.167 1.00 20.84 135 ILE B C 1
ATOM 2023 O O . ILE B 1 136 ? 16.403 42.149 39.085 1.00 24.32 135 ILE B O 1
ATOM 2028 N N . ALA B 1 137 ? 17.514 41.350 40.873 1.00 25.82 136 ALA B N 1
ATOM 2029 C CA . ALA B 1 137 ? 17.334 39.935 40.503 1.00 24.57 136 ALA B CA 1
ATOM 2030 C C . ALA B 1 137 ? 15.866 39.529 40.503 1.00 23.50 136 ALA B C 1
ATOM 2031 O O . ALA B 1 137 ? 15.415 38.827 39.613 1.00 20.44 136 ALA B O 1
ATOM 2033 N N . ASP B 1 138 ? 15.084 39.990 41.469 1.00 21.53 137 ASP B N 1
ATOM 2034 C CA . ASP B 1 138 ? 13.652 39.706 41.433 1.00 23.37 137 ASP B CA 1
ATOM 2035 C C . ASP B 1 138 ? 12.942 40.360 40.278 1.00 21.43 137 ASP B C 1
ATOM 2036 O O . ASP B 1 138 ? 12.026 39.786 39.677 1.00 23.17 137 ASP B O 1
ATOM 2041 N N . TRP B 1 139 ? 13.310 41.601 40.021 1.00 23.59 138 TRP B N 1
ATOM 2042 C CA . TRP B 1 139 ? 12.741 42.346 38.919 1.00 22.11 138 TRP B CA 1
ATOM 2043 C C . TRP B 1 139 ? 13.077 41.648 37.587 1.00 20.49 138 TRP B C 1
ATOM 2044 O O . TRP B 1 139 ? 12.204 41.492 36.708 1.00 20.06 138 TRP B O 1
ATOM 2055 N N . ALA B 1 140 ? 14.322 41.219 37.447 1.00 20.84 139 ALA B N 1
ATOM 2056 C CA . ALA B 1 140 ? 14.727 40.565 36.176 1.00 21.69 139 ALA B CA 1
ATOM 2057 C C . ALA B 1 140 ? 13.943 39.270 35.933 1.00 22.62 139 ALA B C 1
ATOM 2058 O O . ALA B 1 140 ? 13.527 38.963 34.810 1.00 22.61 139 ALA B O 1
ATOM 2060 N N . GLY B 1 141 ? 13.732 38.502 36.996 1.00 23.20 140 GLY B N 1
ATOM 2061 C CA . GLY B 1 141 ? 12.955 37.299 36.913 1.00 24.61 140 GLY B CA 1
ATOM 2062 C C . GLY B 1 141 ? 11.541 37.543 36.424 1.00 22.99 140 GLY B C 1
ATOM 2063 O O . GLY B 1 141 ? 11.036 36.799 35.585 1.00 23.42 140 GLY B O 1
ATOM 2064 N N . GLU B 1 142 ? 10.916 38.593 36.963 1.00 22.26 141 GLU B N 1
ATOM 2065 C CA . GLU B 1 142 ? 9.560 38.955 36.655 1.00 25.33 141 GLU B CA 1
ATOM 2066 C C . GLU B 1 142 ? 9.447 39.385 35.222 1.00 25.08 141 GLU B C 1
ATOM 2067 O O . GLU B 1 142 ? 8.570 38.931 34.522 1.00 26.46 141 GLU B O 1
ATOM 2073 N N . LEU B 1 143 ? 10.378 40.237 34.775 1.00 22.31 142 LEU B N 1
ATOM 2074 C CA . LEU B 1 143 ? 10.396 40.701 33.370 1.00 20.65 142 LEU B CA 1
ATOM 2075 C C . LEU B 1 143 ? 10.572 39.555 32.388 1.00 16.41 142 LEU B C 1
ATOM 2076 O O . LEU B 1 143 ? 9.789 39.429 31.388 1.00 20.45 142 LEU B O 1
ATOM 2081 N N . LEU B 1 144 ? 11.567 38.731 32.632 1.00 20.72 143 LEU B N 1
ATOM 2082 C CA . LEU B 1 144 ? 11.896 37.641 31.717 1.00 21.96 143 LEU B CA 1
ATOM 2083 C C . LEU B 1 144 ? 10.764 36.603 31.734 1.00 23.70 143 LEU B C 1
ATOM 2084 O O . LEU B 1 144 ? 10.345 36.137 30.701 1.00 20.68 143 LEU B O 1
ATOM 2089 N N . THR B 1 145 ? 10.230 36.278 32.907 1.00 23.44 144 THR B N 1
ATOM 2090 C CA . THR B 1 145 ? 9.076 35.361 32.974 1.00 22.78 144 THR B CA 1
ATOM 2091 C C . THR B 1 145 ? 7.838 35.845 32.201 1.00 20.10 144 THR B C 1
ATOM 2092 O O . THR B 1 145 ? 7.174 35.078 31.493 1.00 25.25 144 THR B O 1
ATOM 2096 N N . GLY B 1 146 ? 7.546 37.136 32.336 1.00 20.23 145 GLY B N 1
ATOM 2097 C CA . GLY B 1 146 ? 6.412 37.774 31.699 1.00 20.03 145 GLY B CA 1
ATOM 2098 C C . GLY B 1 146 ? 6.570 37.731 30.198 1.00 19.97 145 GLY B C 1
ATOM 2099 O O . GLY B 1 146 ? 5.632 37.403 29.493 1.00 23.48 145 GLY B O 1
ATOM 2100 N N . ILE B 1 147 ? 7.773 38.052 29.713 1.00 21.00 146 ILE B N 1
ATOM 2101 C CA . ILE B 1 147 ? 8.027 38.013 28.268 1.00 20.21 146 ILE B CA 1
ATOM 2102 C C . ILE B 1 147 ? 7.852 36.595 27.736 1.00 21.04 146 ILE B C 1
ATOM 2103 O O . ILE B 1 147 ? 7.243 36.385 26.631 1.00 24.62 146 ILE B O 1
ATOM 2108 N N . TYR B 1 148 ? 8.410 35.621 28.438 1.00 19.94 147 TYR B N 1
ATOM 2109 C CA . TYR B 1 148 ? 8.319 34.236 28.025 1.00 19.84 147 TYR B CA 1
ATOM 2110 C C . TYR B 1 148 ? 6.863 33.748 27.998 1.00 23.15 147 TYR B C 1
ATOM 2111 O O . TYR B 1 148 ? 6.407 33.156 27.018 1.00 22.80 147 TYR B O 1
ATOM 2120 N N . GLU B 1 149 ? 6.128 34.067 29.042 1.00 24.00 148 GLU B N 1
ATOM 2121 C CA . GLU B 1 149 ? 4.713 33.655 29.180 1.00 27.17 148 GLU B CA 1
ATOM 2122 C C . GLU B 1 149 ? 3.797 34.316 28.187 1.00 27.29 148 GLU B C 1
ATOM 2123 O O . GLU B 1 149 ? 2.742 33.755 27.877 1.00 29.17 148 GLU B O 1
ATOM 2129 N N . ASN B 1 150 ? 4.187 35.495 27.696 1.00 24.42 149 ASN B N 1
ATOM 2130 C CA . ASN B 1 150 ? 3.410 36.236 26.710 1.00 27.81 149 ASN B CA 1
ATOM 2131 C C . ASN B 1 150 ? 3.857 36.004 25.285 1.00 25.49 149 ASN B C 1
ATOM 2132 O O . ASN B 1 150 ? 3.354 36.628 24.371 1.00 25.50 149 ASN B O 1
ATOM 2137 N N . ARG B 1 151 ? 4.772 35.063 25.108 1.00 24.28 150 ARG B N 1
ATOM 2138 C CA . ARG B 1 151 ? 5.282 34.767 23.793 1.00 24.68 150 ARG B CA 1
ATOM 2139 C C . ARG B 1 151 ? 4.156 34.477 22.804 1.00 27.71 150 ARG B C 1
ATOM 2140 O O . ARG B 1 151 ? 3.215 33.759 23.107 1.00 29.17 150 ARG B O 1
ATOM 2148 N N . HIS B 1 152 ? 4.266 35.017 21.606 1.00 31.62 151 HIS B N 1
ATOM 2149 C CA . HIS B 1 152 ? 3.205 34.924 20.653 1.00 34.82 151 HIS B CA 1
ATOM 2150 C C . HIS B 1 152 ? 3.001 33.471 20.229 1.00 35.11 151 HIS B C 1
ATOM 2151 O O . HIS B 1 152 ? 3.917 32.640 20.277 1.00 32.20 151 HIS B O 1
ATOM 2158 N N . ARG B 1 153 ? 1.768 33.147 19.885 1.00 35.40 152 ARG B N 1
ATOM 2159 C CA . ARG B 1 153 ? 1.463 31.879 19.289 1.00 36.65 152 ARG B CA 1
ATOM 2160 C C . ARG B 1 153 ? 1.680 32.043 17.802 1.00 43.08 152 ARG B C 1
ATOM 2161 O O . ARG B 1 153 ? 1.409 33.077 17.180 1.00 46.56 152 ARG B O 1
#

B-factor: mean 34.01, std 13.33, range [3.01, 92.29]

Radius of gyration: 20.53 Å; Cα contacts (8 Å, |Δi|>4): 276; chains: 2; bounding box: 45×64×44 Å

Sequence (262 aa):
ETTGRYKKVIEITGHDEVAAKLLEGLIDAGTRRYFSKVVEEHRASARFRLDGEELRRELTETLDRSRRLAHEESSLISSLHHVFNRYIVKEYGEELKEAGIEEGGIFPKPEANRDRIAIADWAGELLTTGIYENRHHRATEETTGRYKKVIEITGHDEVAAKLLEGLIDAGTRYFSKVVEEHRASARFRLDGEELRELTETLDRSRRLAHESLISSLHVFNRYIVKEYGEELKEAGIEGGIFPKPEANRDRIAIADWAGELLTGIYENRHR

CATH classification: 1.10.287.800

Solvent-accessible surface area: 13929 Å² total